Protein 7CDH (pdb70)

Solvent-accessible surface area: 15529 Å² total; per-residue (Å²): 109,34,24,9,1,40,61,0,57,0,22,12,12,132,121,63,11,143,52,13,0,32,0,112,105,114,3,74,90,36,6,132,32,81,137,113,33,136,71,120,95,157,60,38,85,18,100,0,110,23,17,11,0,0,1,2,0,0,0,0,0,0,10,0,7,3,8,8,27,73,50,33,160,147,54,95,16,96,89,1,113,8,12,44,0,0,138,7,0,0,1,0,0,0,0,1,4,10,47,28,18,160,60,24,48,7,100,73,0,78,54,24,0,93,55,4,63,98,28,2,0,14,2,44,0,0,0,0,0,13,137,7,85,21,51,38,42,54,70,39,11,52,127,0,0,56,111,26,133,22,0,7,0,0,0,2,0,0,4,11,13,159,73,18,43,108,10,72,37,144,74,0,42,160,12,0,36,38,0,63,62,0,1,125,112,33,71,39,5,0,1,0,1,0,5,0,1,92,33,202,118,7,0,85,40,0,23,31,0,36,108,145,34,169,24,43,16,114,16,3,2,0,0,17,0,13,100,45,112,149,14,0,94,62,0,10,67,0,3,133,107,36,0,12,0,0,0,37,4,53,50,50,175,143,131,30,31,4,14,48,0,0,18,55,0,80,143,84,66,18,6,72,26,0,0,0,0,0,26,0,15,5,85,171,50,12,20,0,34,0,0,16,64,0,0,70,73,0,34,126,126,68,20,64,15,23,52,0,0,44,0,0,0,56,1,0,8,106,13,5,147,26,100,24,7,106,5,26,167,44,27,36,0,9,0,0,0,0,42,54,151,52,43,99,24,32,0,0,0,0,57,2,70,25,0,7,76,89,50,106,44,52,143,19,108,201,116

Secondary structure (DSSP, 8-state):
-EEEEEEEEEESSSEEEEEEEEESSBEEEEES--S----SS-EEEEE-TTEEEEEPEEEEEE-TT--B-BTBGGGBPPPPPHHHHHTTTEEEEEE---S-SSSS-HHHHHHHHHHHHHTT-EEEEEE--SSSSPP-SSSSHHHHHHH-TTEEEEEEEEESSTTS----HHHHHHHHHHHHHHHHHHTS--EEEEEE-S-TTTTHHHHHHHHHSS--GGGEEEE-TTS-HHHHHHHHHHHHTT--EEEE-------S-HHHHHHHHHHTT-GGGEEEE--BT------TTHHHHHHHHHHTTT--HHHHGGGTTHHHHHHHT-S-S--STTSB--EEEEETTT--EEEEEETTEEEEETTEEPP-TT-

Structure (mmCIF, N/CA/C/O backbone):
data_7CDH
#
_entry.id   7CDH
#
_cell.length_a   143.940
_cell.length_b   143.940
_cell.length_c   119.570
_cell.angle_alpha   90.000
_cell.angle_beta   90.000
_cell.angle_gamma   90.000
#
_symmetry.space_group_name_H-M   'I 4 2 2'
#
loop_
_entity.id
_entity.type
_entity.pdbx_description
1 polymer 'Isoaspartyl dipeptidase'
2 non-polymer GLYCEROL
3 non-polymer DI(HYDROXYETHYL)ETHER
4 non-polymer 'ZINC ION'
5 water water
#
loop_
_atom_site.group_PDB
_atom_site.id
_atom_site.type_symbol
_atom_site.label_atom_id
_atom_site.label_alt_id
_atom_site.label_comp_id
_atom_site.label_asym_id
_atom_site.label_entity_id
_atom_site.label_seq_id
_atom_site.pdbx_PDB_ins_code
_atom_site.Cartn_x
_atom_site.Cartn_y
_atom_site.Cartn_z
_atom_site.occupancy
_atom_site.B_iso_or_equiv
_atom_site.auth_seq_id
_atom_site.auth_comp_id
_atom_site.auth_asym_id
_atom_site.auth_atom_id
_atom_site.pdbx_PDB_model_num
ATOM 1 N N . MET A 1 1 ? 31.532 40.056 -4.695 1.00 73.58 1 MET X N 1
ATOM 2 C CA . MET A 1 1 ? 32.264 41.295 -4.298 1.00 72.37 1 MET X CA 1
ATOM 3 C C . MET A 1 1 ? 32.613 41.293 -2.798 1.00 69.35 1 MET X C 1
ATOM 4 O O . MET A 1 1 ? 31.726 41.117 -1.941 1.00 65.48 1 MET X O 1
ATOM 9 N N . ILE A 1 2 ? 33.880 41.554 -2.496 1.00 66.19 2 ILE X N 1
ATOM 10 C CA . ILE A 1 2 ? 34.388 41.799 -1.121 1.00 58.47 2 ILE X CA 1
ATOM 11 C C . ILE A 1 2 ? 33.897 43.164 -0.654 1.00 52.86 2 ILE X C 1
ATOM 12 O O . ILE A 1 2 ? 33.912 44.082 -1.473 1.00 47.70 2 ILE X O 1
ATOM 17 N N . LYS A 1 3 ? 33.429 43.265 0.595 1.00 47.60 3 LYS X N 1
ATOM 18 C CA . LYS A 1 3 ? 32.905 44.527 1.166 1.00 44.97 3 LYS X CA 1
ATOM 19 C C . LYS A 1 3 ? 33.543 44.731 2.525 1.00 47.66 3 LYS X C 1
ATOM 20 O O . LYS A 1 3 ? 34.027 43.726 3.114 1.00 51.31 3 LYS X O 1
ATOM 26 N N . ILE A 1 4 ? 33.529 45.983 2.987 1.00 50.25 4 ILE X N 1
ATOM 27 C CA . ILE A 1 4 ? 34.086 46.413 4.300 1.00 53.02 4 ILE X CA 1
ATOM 28 C C . ILE A 1 4 ? 33.085 47.359 4.926 1.00 47.43 4 ILE X C 1
ATOM 29 O O . ILE A 1 4 ? 32.789 48.378 4.267 1.00 48.48 4 ILE X O 1
ATOM 34 N N . ILE A 1 5 ? 32.696 47.091 6.172 1.00 43.84 5 ILE X N 1
ATOM 35 C CA . ILE A 1 5 ? 31.909 48.059 6.998 1.00 50.31 5 ILE X CA 1
ATOM 36 C C . ILE A 1 5 ? 32.880 48.760 7.963 1.00 53.29 5 ILE X C 1
ATOM 37 O O . ILE A 1 5 ? 33.641 48.066 8.706 1.00 43.83 5 ILE X O 1
ATOM 42 N N . LYS A 1 6 ? 32.901 50.093 7.886 1.00 57.02 6 LYS X N 1
ATOM 43 C CA . LYS A 1 6 ? 33.833 50.959 8.649 1.00 57.32 6 LYS X CA 1
ATOM 44 C C . LYS A 1 6 ? 33.022 51.717 9.694 1.00 51.49 6 LYS X C 1
ATOM 45 O O . LYS A 1 6 ? 31.874 52.076 9.386 1.00 55.40 6 LYS X O 1
ATOM 51 N N . ASN A 1 7 ? 33.608 51.932 10.877 1.00 50.26 7 ASN X N 1
ATOM 52 C CA . ASN A 1 7 ? 33.210 53.002 11.837 1.00 49.69 7 ASN X CA 1
ATOM 53 C C . ASN A 1 7 ? 31.994 52.603 12.663 1.00 47.77 7 ASN X C 1
ATOM 54 O O . ASN A 1 7 ? 31.386 53.518 13.237 1.00 52.54 7 ASN X O 1
ATOM 59 N N . ALA A 1 8 ? 31.625 51.324 12.711 1.00 48.80 8 ALA X N 1
ATOM 60 C CA . ALA A 1 8 ? 30.511 50.871 13.569 1.00 50.17 8 ALA X CA 1
ATOM 61 C C . ALA A 1 8 ? 31.061 50.385 14.910 1.00 48.15 8 ALA X C 1
ATOM 62 O O . ALA A 1 8 ? 32.230 49.916 14.989 1.00 48.94 8 ALA X O 1
ATOM 64 N N . LYS A 1 9 ? 30.236 50.465 15.939 1.00 41.64 9 LYS X N 1
ATOM 65 C CA . LYS A 1 9 ? 30.521 49.748 17.198 1.00 47.77 9 LYS X CA 1
ATOM 66 C C . LYS A 1 9 ? 29.993 48.335 16.996 1.00 46.54 9 LYS X C 1
ATOM 67 O O . LYS A 1 9 ? 28.831 48.184 16.690 1.00 47.53 9 LYS X O 1
ATOM 73 N N . VAL A 1 10 ? 30.824 47.326 17.141 1.00 46.93 10 VAL X N 1
ATOM 74 C CA . VAL A 1 10 ? 30.422 45.944 16.789 1.00 40.99 10 VAL X CA 1
ATOM 75 C C . VAL A 1 10 ? 30.024 45.180 18.053 1.00 46.53 10 VAL X C 1
ATOM 76 O O . VAL A 1 10 ? 30.825 45.160 19.022 1.00 46.09 10 VAL X O 1
ATOM 80 N N . PHE A 1 11 ? 28.833 44.569 18.045 1.00 44.55 11 PHE X N 1
ATOM 81 C CA . PHE A 1 11 ? 28.432 43.546 19.041 1.00 42.21 11 PHE X CA 1
ATOM 82 C C . PHE A 1 11 ? 28.423 42.194 18.342 1.00 42.68 11 PHE X C 1
ATOM 83 O O . PHE A 1 11 ? 27.693 42.010 17.382 1.00 50.64 11 PHE X O 1
ATOM 91 N N . SER A 1 12 ? 29.238 41.275 18.826 1.00 41.78 12 SER X N 1
ATOM 92 C CA . SER A 1 12 ? 29.700 40.099 18.071 1.00 43.61 12 SER X CA 1
ATOM 93 C C . SER A 1 12 ? 28.929 38.814 18.417 1.00 43.02 12 SER X C 1
ATOM 94 O O . SER A 1 12 ? 29.130 37.807 17.731 1.00 38.69 12 SER X O 1
ATOM 97 N N . PRO A 1 13 ? 28.036 38.696 19.436 1.00 36.52 13 PRO X N 1
ATOM 98 C CA . PRO A 1 13 ? 27.424 39.781 20.207 1.00 38.72 13 PRO X CA 1
ATOM 99 C C . PRO A 1 13 ? 28.146 40.411 21.427 1.00 43.80 13 PRO X C 1
ATOM 100 O O . PRO A 1 13 ? 27.688 41.473 21.875 1.00 45.17 13 PRO X O 1
ATOM 104 N N . GLU A 1 14 ? 29.227 39.820 21.941 1.00 45.16 14 GLU X N 1
ATOM 105 C CA . GLU A 1 14 ? 30.117 40.494 22.938 1.00 49.83 14 GLU X CA 1
ATOM 106 C C . GLU A 1 14 ? 30.576 41.840 22.365 1.00 44.24 14 GLU X C 1
ATOM 107 O O . GLU A 1 14 ? 31.002 41.882 21.193 1.00 39.96 14 GLU X O 1
ATOM 113 N N . TYR A 1 15 ? 30.489 42.907 23.159 1.00 43.48 15 TYR X N 1
ATOM 114 C CA . TYR A 1 15 ? 30.849 44.277 22.718 1.00 47.74 15 TYR X CA 1
ATOM 115 C C . TYR A 1 15 ? 32.370 44.345 22.530 1.00 44.12 15 TYR X C 1
ATOM 116 O O . TYR A 1 15 ? 33.108 44.069 23.481 1.00 41.19 15 TYR X O 1
ATOM 125 N N . ILE A 1 16 ? 32.825 44.641 21.318 1.00 42.14 16 ILE X N 1
ATOM 126 C CA . ILE A 1 16 ? 34.280 44.758 21.000 1.00 40.62 16 ILE X CA 1
ATOM 127 C C . ILE A 1 16 ? 34.568 46.173 20.473 1.00 40.15 16 ILE X C 1
ATOM 128 O O . ILE A 1 16 ? 35.658 46.372 19.913 1.00 40.44 16 ILE X O 1
ATOM 133 N N . GLY A 1 17 ? 33.610 47.096 20.639 1.00 40.01 17 GLY X N 1
ATOM 134 C CA . GLY A 1 17 ? 33.737 48.524 20.294 1.00 45.02 17 GLY X CA 1
ATOM 135 C C . GLY A 1 17 ? 34.023 48.769 18.832 1.00 46.30 17 GLY X C 1
ATOM 136 O O . GLY A 1 17 ? 33.591 47.958 18.018 1.00 53.67 17 GLY X O 1
ATOM 137 N N . LYS A 1 18 ? 34.659 49.901 18.509 1.00 50.38 18 LYS X N 1
ATOM 138 C CA . LYS A 1 18 ? 34.827 50.387 17.113 1.00 54.60 18 LYS X CA 1
ATOM 139 C C . LYS A 1 18 ? 35.795 49.454 16.375 1.00 56.09 18 LYS X C 1
ATOM 140 O O . LYS A 1 18 ? 36.986 49.394 16.750 1.00 54.09 18 LYS X O 1
ATOM 146 N N . LYS A 1 19 ? 35.261 48.680 15.423 1.00 52.31 19 LYS X N 1
ATOM 147 C CA . LYS A 1 19 ? 36.033 47.692 14.632 1.00 48.16 19 LYS X CA 1
ATOM 148 C C . LYS A 1 19 ? 35.521 47.703 13.200 1.00 42.78 19 LYS X C 1
ATOM 149 O O . LYS A 1 19 ? 34.412 48.133 12.973 1.00 48.39 19 LYS X O 1
ATOM 155 N N . ASP A 1 20 ? 36.355 47.262 12.278 1.00 48.89 20 ASP X N 1
ATOM 156 C CA . ASP A 1 20 ? 36.073 47.221 10.826 1.00 55.60 20 ASP X CA 1
ATOM 157 C C . ASP A 1 20 ? 35.898 45.746 10.438 1.00 50.88 20 ASP X C 1
ATOM 158 O O . ASP A 1 20 ? 36.654 44.904 10.982 1.00 48.99 20 ASP X O 1
ATOM 163 N N . VAL A 1 21 ? 34.907 45.464 9.585 1.00 48.04 21 VAL X N 1
ATOM 164 C CA . VAL A 1 21 ? 34.518 44.082 9.171 1.00 51.61 21 VAL X CA 1
ATOM 165 C C . VAL A 1 21 ? 34.634 43.952 7.655 1.00 46.53 21 VAL X C 1
ATOM 166 O O . VAL A 1 21 ? 33.973 44.741 6.941 1.00 40.49 21 VAL X O 1
ATOM 170 N N . ILE A 1 22 ? 35.483 43.017 7.216 1.00 48.59 22 ILE X N 1
ATOM 171 C CA . ILE A 1 22 ? 35.715 42.650 5.788 1.00 54.98 22 ILE X CA 1
ATOM 172 C C . ILE A 1 22 ? 35.058 41.288 5.543 1.00 51.56 22 ILE X C 1
ATOM 173 O O . ILE A 1 22 ? 35.380 40.341 6.292 1.00 46.41 22 ILE X O 1
ATOM 178 N N . PHE A 1 23 ? 34.199 41.179 4.529 1.00 47.60 23 PHE X N 1
ATOM 179 C CA . PHE A 1 23 ? 33.413 39.942 4.260 1.00 50.76 23 PHE X CA 1
ATOM 180 C C . PHE A 1 23 ? 33.150 39.772 2.751 1.00 46.19 23 PHE X C 1
ATOM 181 O O . PHE A 1 23 ? 33.116 40.768 2.009 1.00 39.44 23 PHE X O 1
ATOM 189 N N . TYR A 1 24 ? 33.045 38.516 2.313 1.00 49.78 24 TYR X N 1
ATOM 190 C CA . TYR A 1 24 ? 32.446 38.088 1.020 1.00 58.59 24 TYR X CA 1
ATOM 191 C C . TYR A 1 24 ? 31.039 37.551 1.334 1.00 60.50 24 TYR X C 1
ATOM 192 O O . TYR A 1 24 ? 30.106 38.358 1.496 1.00 61.23 24 TYR X O 1
ATOM 201 N N . HIS A 1 25 ? 30.911 36.224 1.415 1.00 57.01 25 HIS X N 1
ATOM 202 C CA . HIS A 1 25 ? 29.744 35.466 1.923 1.00 57.42 25 HIS X CA 1
ATOM 203 C C . HIS A 1 25 ? 30.033 35.110 3.374 1.00 52.95 25 HIS X C 1
ATOM 204 O O . HIS A 1 25 ? 29.087 35.031 4.168 1.00 46.75 25 HIS X O 1
ATOM 211 N N . LYS A 1 26 ? 31.314 34.904 3.689 1.00 51.13 26 LYS X N 1
ATOM 212 C CA . LYS A 1 26 ? 31.800 34.707 5.072 1.00 51.28 26 LYS X CA 1
ATOM 213 C C . LYS A 1 26 ? 32.645 35.909 5.531 1.00 53.28 26 LYS X C 1
ATOM 214 O O . LYS A 1 26 ? 33.175 36.677 4.689 1.00 50.54 26 LYS X O 1
ATOM 220 N N . VAL A 1 27 ? 32.703 36.120 6.845 1.00 53.76 27 VAL X N 1
ATOM 221 C CA . VAL A 1 27 ? 33.548 37.187 7.457 1.00 47.62 27 VAL X CA 1
ATOM 222 C C . VAL A 1 27 ? 35.014 36.823 7.239 1.00 42.53 27 VAL X C 1
ATOM 223 O O . VAL A 1 27 ? 35.438 35.715 7.683 1.00 38.12 27 VAL X O 1
ATOM 227 N N . ILE A 1 28 ? 35.749 37.728 6.596 1.00 46.51 28 ILE X N 1
ATOM 228 C CA . ILE A 1 28 ? 37.190 37.558 6.262 1.00 50.92 28 ILE X CA 1
ATOM 229 C C . ILE A 1 28 ? 38.066 38.042 7.429 1.00 52.97 28 ILE X C 1
ATOM 230 O O . ILE A 1 28 ? 39.067 37.364 7.693 1.00 56.72 28 ILE X O 1
ATOM 235 N N . HIS A 1 29 ? 37.719 39.163 8.077 1.00 56.81 29 HIS X N 1
ATOM 236 C CA . HIS A 1 29 ? 38.573 39.855 9.084 1.00 57.59 29 HIS X CA 1
ATOM 237 C C . HIS A 1 29 ? 37.770 40.863 9.916 1.00 49.23 29 HIS X C 1
ATOM 238 O O . HIS A 1 29 ? 37.063 41.721 9.348 1.00 46.94 29 HIS X O 1
ATOM 245 N N . VAL A 1 30 ? 37.875 40.755 11.231 1.00 48.55 30 VAL X N 1
ATOM 246 C CA . VAL A 1 30 ? 37.431 41.825 12.172 1.00 61.15 30 VAL X CA 1
ATOM 247 C C . VAL A 1 30 ? 38.695 42.500 12.730 1.00 60.35 30 VAL X C 1
ATOM 248 O O . VAL A 1 30 ? 39.628 41.778 13.146 1.00 58.07 30 VAL X O 1
ATOM 252 N N . GLY A 1 31 ? 38.753 43.829 12.723 1.00 59.33 31 GLY X N 1
ATOM 253 C CA . GLY A 1 31 ? 39.877 44.528 13.375 1.00 66.20 31 GLY X CA 1
ATOM 254 C C . GLY A 1 31 ? 39.821 46.029 13.215 1.00 68.35 31 GLY X C 1
ATOM 255 O O . GLY A 1 31 ? 38.865 46.527 12.603 1.00 61.35 31 GLY X O 1
ATOM 256 N N . GLU A 1 32 ? 40.861 46.707 13.704 1.00 85.94 32 GLU X N 1
ATOM 257 C CA . GLU A 1 32 ? 41.000 48.191 13.722 1.00 89.09 32 GLU X CA 1
ATOM 258 C C . GLU A 1 32 ? 41.051 48.691 12.272 1.00 78.77 32 GLU X C 1
ATOM 259 O O . GLU A 1 32 ? 41.555 47.942 11.405 1.00 64.07 32 GLU X O 1
ATOM 265 N N . GLY A 1 33 ? 40.507 49.885 12.018 1.00 81.22 33 GLY X N 1
ATOM 266 C CA . GLY A 1 33 ? 40.454 50.496 10.676 1.00 92.09 33 GLY X CA 1
ATOM 267 C C . GLY A 1 33 ? 41.830 50.537 10.034 1.00 105.11 33 GLY X C 1
ATOM 268 O O . GLY A 1 33 ? 42.769 51.012 10.697 1.00 118.64 33 GLY X O 1
ATOM 269 N N . VAL A 1 34 ? 41.943 50.065 8.789 1.00 116.26 34 VAL X N 1
ATOM 270 C CA . VAL A 1 34 ? 43.229 49.923 8.034 1.00 133.02 34 VAL X CA 1
ATOM 271 C C . VAL A 1 34 ? 43.968 51.273 7.933 1.00 152.57 34 VAL X C 1
ATOM 272 O O . VAL A 1 34 ? 45.093 51.355 8.475 1.00 152.76 34 VAL X O 1
ATOM 276 N N . ASN A 1 35 ? 43.382 52.280 7.266 1.00 162.13 35 ASN X N 1
ATOM 277 C CA . ASN A 1 35 ? 43.960 53.640 7.045 1.00 156.34 35 ASN X CA 1
ATOM 278 C C . ASN A 1 35 ? 45.076 53.611 5.979 1.00 153.67 35 ASN X C 1
ATOM 279 O O . ASN A 1 35 ? 45.799 54.622 5.880 1.00 151.92 35 ASN X O 1
ATOM 284 N N . THR A 1 36 ? 45.229 52.516 5.218 1.00 147.42 36 THR X N 1
ATOM 285 C CA . THR A 1 36 ? 45.955 52.479 3.913 1.00 137.11 36 THR X CA 1
ATOM 286 C C . THR A 1 36 ? 45.009 51.891 2.856 1.00 134.91 36 THR X C 1
ATOM 287 O O . THR A 1 36 ? 44.767 52.584 1.846 1.00 131.77 36 THR X O 1
ATOM 291 N N . SER A 1 37 ? 44.519 50.661 3.076 1.00 130.30 37 SER X N 1
ATOM 292 C CA . SER A 1 37 ? 43.341 50.053 2.394 1.00 120.47 37 SER X CA 1
ATOM 293 C C . SER A 1 37 ? 43.517 49.999 0.870 1.00 127.18 37 SER X C 1
ATOM 294 O O . SER A 1 37 ? 42.492 49.774 0.199 1.00 126.38 37 SER X O 1
ATOM 297 N N . VAL A 1 38 ? 44.736 50.213 0.341 1.00 143.06 38 VAL X N 1
ATOM 298 C CA . VAL A 1 38 ? 45.055 50.132 -1.123 1.00 144.73 38 VAL X CA 1
ATOM 299 C C . VAL A 1 38 ? 44.905 48.664 -1.547 1.00 141.77 38 VAL X C 1
ATOM 300 O O . VAL A 1 38 ? 45.848 47.874 -1.312 1.00 142.96 38 VAL X O 1
ATOM 304 N N . LEU A 1 39 ? 43.752 48.307 -2.123 1.00 136.05 39 LEU X N 1
ATOM 305 C CA . LEU A 1 39 ? 43.330 46.890 -2.292 1.00 129.49 39 LEU X CA 1
ATOM 306 C C . LEU A 1 39 ? 43.303 46.516 -3.769 1.00 119.35 39 LEU X C 1
ATOM 307 O O . LEU A 1 39 ? 42.631 47.156 -4.575 1.00 113.80 39 LEU X O 1
ATOM 312 N N . PRO A 1 40 ? 44.042 45.455 -4.158 1.00 128.13 40 PRO X N 1
ATOM 313 C CA . PRO A 1 40 ? 44.170 45.082 -5.569 1.00 140.49 40 PRO X CA 1
ATOM 314 C C . PRO A 1 40 ? 42.997 44.298 -6.186 1.00 139.99 40 PRO X C 1
ATOM 315 O O . PRO A 1 40 ? 43.241 43.316 -6.870 1.00 161.91 40 PRO X O 1
ATOM 319 N N . PHE A 1 41 ? 41.763 44.767 -5.976 1.00 121.26 41 PHE X N 1
ATOM 320 C CA . PHE A 1 41 ? 40.526 44.223 -6.594 1.00 99.34 41 PHE X CA 1
ATOM 321 C C . PHE A 1 41 ? 39.364 45.151 -6.252 1.00 95.24 41 PHE X C 1
ATOM 322 O O . PHE A 1 41 ? 39.438 45.791 -5.182 1.00 82.69 41 PHE X O 1
ATOM 330 N N . GLU A 1 42 ? 38.348 45.195 -7.122 1.00 94.70 42 GLU X N 1
ATOM 331 C CA . GLU A 1 42 ? 37.009 45.791 -6.849 1.00 101.90 42 GLU X CA 1
ATOM 332 C C . GLU A 1 42 ? 36.512 45.341 -5.464 1.00 106.83 42 GLU X C 1
ATOM 333 O O . GLU A 1 42 ? 36.782 44.190 -5.041 1.00 99.57 42 GLU X O 1
ATOM 339 N N . HIS A 1 43 ? 35.809 46.239 -4.778 1.00 97.64 43 HIS X N 1
ATOM 340 C CA . HIS A 1 43 ? 35.488 46.141 -3.334 1.00 91.79 43 HIS X CA 1
ATOM 341 C C . HIS A 1 43 ? 34.549 47.295 -2.977 1.00 86.59 43 HIS X C 1
ATOM 342 O O . HIS A 1 43 ? 34.691 48.374 -3.566 1.00 89.76 43 HIS X O 1
ATOM 349 N N . GLU A 1 44 ? 33.595 47.048 -2.084 1.00 79.45 44 GLU X N 1
ATOM 350 C CA . GLU A 1 44 ? 32.593 48.046 -1.653 1.00 71.68 44 GLU X CA 1
ATOM 351 C C . GLU A 1 44 ? 32.943 48.445 -0.215 1.00 65.97 44 GLU X C 1
ATOM 352 O O . GLU A 1 44 ? 33.415 47.582 0.541 1.00 67.85 44 GLU X O 1
ATOM 358 N N . ILE A 1 45 ? 32.735 49.713 0.134 1.00 56.90 45 ILE X N 1
ATOM 359 C CA . ILE A 1 45 ? 32.943 50.249 1.507 1.00 55.21 45 ILE X CA 1
ATOM 360 C C . ILE A 1 45 ? 31.626 50.852 1.991 1.00 49.84 45 ILE X C 1
ATOM 361 O O . ILE A 1 45 ? 30.974 51.542 1.201 1.00 55.65 45 ILE X O 1
ATOM 366 N N . TYR A 1 46 ? 31.240 50.598 3.236 1.00 46.11 46 TYR X N 1
ATOM 367 C CA . TYR A 1 46 ? 30.018 51.189 3.841 1.00 49.04 46 TYR X CA 1
ATOM 368 C C . TYR A 1 46 ? 30.411 51.902 5.142 1.00 57.26 46 TYR X C 1
ATOM 369 O O . TYR A 1 46 ? 31.066 51.300 6.041 1.00 54.64 46 TYR X O 1
ATOM 378 N N . ASP A 1 47 ? 30.075 53.192 5.190 1.00 64.23 47 ASP X N 1
ATOM 379 C CA . ASP A 1 47 ? 30.330 54.102 6.330 1.00 61.44 47 ASP X CA 1
ATOM 380 C C . ASP A 1 47 ? 29.198 53.907 7.322 1.00 53.94 47 ASP X C 1
ATOM 381 O O . ASP A 1 47 ? 28.110 54.511 7.144 1.00 49.44 47 ASP X O 1
ATOM 386 N N . ALA A 1 48 ? 29.462 53.132 8.359 1.00 50.27 48 ALA X N 1
ATOM 387 C CA . ALA A 1 48 ? 28.442 52.809 9.373 1.00 51.31 48 ALA X CA 1
ATOM 388 C C . ALA A 1 48 ? 28.650 53.675 10.611 1.00 52.19 48 ALA X C 1
ATOM 389 O O . ALA A 1 48 ? 28.235 53.235 11.679 1.00 51.81 48 ALA X O 1
ATOM 391 N N . ASN A 1 49 ? 29.221 54.875 10.477 1.00 58.28 49 ASN X N 1
ATOM 392 C CA . ASN A 1 49 ? 29.405 55.794 11.632 1.00 56.71 49 ASN X CA 1
ATOM 393 C C . ASN A 1 49 ? 28.013 56.200 12.127 1.00 52.05 49 ASN X C 1
ATOM 394 O O . ASN A 1 49 ? 27.134 56.486 11.282 1.00 57.27 49 ASN X O 1
ATOM 399 N N . GLY A 1 50 ? 27.804 56.169 13.445 1.00 48.33 50 GLY X N 1
ATOM 400 C CA . GLY A 1 50 ? 26.476 56.354 14.068 1.00 46.70 50 GLY X CA 1
ATOM 401 C C . GLY A 1 50 ? 25.708 55.049 14.259 1.00 50.66 50 GLY X C 1
ATOM 402 O O . GLY A 1 50 ? 24.677 55.094 14.955 1.00 50.29 50 GLY X O 1
ATOM 403 N N . LEU A 1 51 ? 26.177 53.921 13.695 1.00 49.29 51 LEU X N 1
ATOM 404 C CA . LEU A 1 51 ? 25.462 52.618 13.721 1.00 47.66 51 LEU X CA 1
ATOM 405 C C . LEU A 1 51 ? 26.206 51.596 14.596 1.00 46.28 51 LEU X C 1
ATOM 406 O O . LEU A 1 51 ? 27.447 51.618 14.652 1.00 46.34 51 LEU X O 1
ATOM 411 N N . LEU A 1 52 ? 25.425 50.734 15.248 1.00 41.09 52 LEU X N 1
ATOM 412 C CA . LEU A 1 52 ? 25.858 49.464 15.863 1.00 41.84 52 LEU X CA 1
ATOM 413 C C . LEU A 1 52 ? 25.722 48.374 14.782 1.00 44.78 52 LEU X C 1
ATOM 414 O O . LEU A 1 52 ? 24.678 48.368 14.089 1.00 42.10 52 LEU X O 1
ATOM 419 N N . LEU A 1 53 ? 26.759 47.547 14.607 1.00 41.65 53 LEU X N 1
ATOM 420 C CA . LEU A 1 53 ? 26.772 46.306 13.803 1.00 43.10 53 LEU X CA 1
ATOM 421 C C . LEU A 1 53 ? 26.508 45.108 14.731 1.00 41.90 53 LEU X C 1
ATOM 422 O O . LEU A 1 53 ? 27.332 44.862 15.633 1.00 38.77 53 LEU X O 1
ATOM 427 N N . LEU A 1 54 ? 25.408 44.389 14.473 1.00 38.32 54 LEU X N 1
ATOM 428 C CA . LEU A 1 54 ? 24.919 43.221 15.249 1.00 39.40 54 LEU X CA 1
ATOM 429 C C . LEU A 1 54 ? 24.964 41.977 14.350 1.00 39.48 54 LEU X C 1
ATOM 430 O O . LEU A 1 54 ? 25.009 42.054 13.122 1.00 38.03 54 LEU X O 1
ATOM 435 N N . PRO A 1 55 ? 24.929 40.754 14.918 1.00 37.98 55 PRO X N 1
ATOM 436 C CA . PRO A 1 55 ? 24.737 39.564 14.105 1.00 37.05 55 PRO X CA 1
ATOM 437 C C . PRO A 1 55 ? 23.272 39.570 13.641 1.00 37.00 55 PRO X C 1
ATOM 438 O O . PRO A 1 55 ? 22.440 40.036 14.387 1.00 30.38 55 PRO X O 1
ATOM 442 N N . GLY A 1 56 ? 22.987 39.076 12.428 1.00 36.37 56 GLY X N 1
ATOM 443 C CA . GLY A 1 56 ? 21.600 38.950 11.954 1.00 31.41 56 GLY X CA 1
ATOM 444 C C . GLY A 1 56 ? 20.798 38.108 12.933 1.00 27.81 56 GLY X C 1
ATOM 445 O O . GLY A 1 56 ? 21.347 37.127 13.461 1.00 23.12 56 GLY X O 1
ATOM 446 N N . LEU A 1 57 ? 19.569 38.511 13.212 1.00 26.49 57 LEU X N 1
ATOM 447 C CA . LEU A 1 57 ? 18.670 37.807 14.139 1.00 29.13 57 LEU X CA 1
ATOM 448 C C . LEU A 1 57 ? 18.170 36.504 13.490 1.00 33.59 57 LEU X C 1
ATOM 449 O O . LEU A 1 57 ? 17.936 36.450 12.248 1.00 30.87 57 LEU X O 1
ATOM 454 N N . ILE A 1 58 ? 18.048 35.479 14.319 1.00 34.19 58 ILE X N 1
ATOM 455 C CA . ILE A 1 58 ? 17.591 34.108 13.967 1.00 34.89 58 ILE X CA 1
ATOM 456 C C . ILE A 1 58 ? 16.259 33.900 14.689 1.00 36.45 58 ILE X C 1
ATOM 457 O O . ILE A 1 58 ? 16.257 34.007 15.921 1.00 38.55 58 ILE X O 1
ATOM 462 N N . ASP A 1 59 ? 15.162 33.765 13.935 1.00 39.01 59 ASP X N 1
ATOM 463 C CA . ASP A 1 59 ? 13.799 33.471 14.450 1.00 36.36 59 ASP X CA 1
ATOM 464 C C . ASP A 1 59 ? 13.577 31.969 14.277 1.00 37.05 59 ASP X C 1
ATOM 465 O O . ASP A 1 59 ? 13.350 31.497 13.176 1.00 37.74 59 ASP X O 1
ATOM 470 N N . PRO A 1 60 ? 13.698 31.142 15.333 1.00 38.79 60 PRO X N 1
ATOM 471 C CA . PRO A 1 60 ? 13.621 29.684 15.159 1.00 38.21 60 PRO X CA 1
ATOM 472 C C . PRO A 1 60 ? 12.211 29.069 15.093 1.00 34.35 60 PRO X C 1
ATOM 473 O O . PRO A 1 60 ? 12.068 27.862 15.194 1.00 38.27 60 PRO X O 1
ATOM 477 N N . HIS A 1 61 ? 1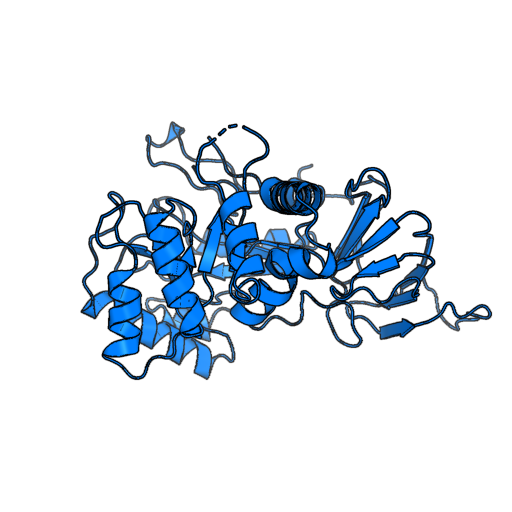1.182 29.884 14.958 1.00 31.86 61 HIS X N 1
ATOM 478 C CA . HIS A 1 61 ? 9.786 29.388 14.900 1.00 36.14 61 HIS X CA 1
ATOM 479 C C . HIS A 1 61 ? 8.876 30.355 14.116 1.00 36.77 61 HIS X C 1
ATOM 480 O O . HIS A 1 61 ? 8.310 31.271 14.736 1.00 30.33 61 HIS X O 1
ATOM 487 N N . VAL A 1 62 ? 8.768 30.150 12.792 1.00 36.38 62 VAL X N 1
ATOM 488 C CA . VAL A 1 62 ? 7.922 30.963 11.862 1.00 34.21 62 VAL X CA 1
ATOM 489 C C . VAL A 1 62 ? 7.059 30.061 10.972 1.00 30.50 62 VAL X C 1
ATOM 490 O O . VAL A 1 62 ? 7.561 29.116 10.379 1.00 28.16 62 VAL X O 1
ATOM 494 N N . HIS A 1 63 ? 5.769 30.348 10.894 1.00 31.39 63 HIS X N 1
ATOM 495 C CA . HIS A 1 63 ? 4.852 29.660 9.962 1.00 28.69 63 HIS X CA 1
ATOM 496 C C . HIS A 1 63 ? 5.014 30.317 8.612 1.00 26.67 63 HIS X C 1
ATOM 497 O O . HIS A 1 63 ? 4.133 31.035 8.267 1.00 25.03 63 HIS X O 1
ATOM 504 N N . ILE A 1 64 ? 6.128 30.071 7.921 1.00 27.01 64 ILE X N 1
ATOM 505 C CA . ILE A 1 64 ? 6.474 30.766 6.659 1.00 28.80 64 ILE X CA 1
ATOM 506 C C . ILE A 1 64 ? 5.392 30.571 5.573 1.00 32.75 64 ILE X C 1
ATOM 507 O O . ILE A 1 64 ? 5.268 31.488 4.695 1.00 35.26 64 ILE X O 1
ATOM 512 N N . THR A 1 65 ? 4.622 29.476 5.581 1.00 29.88 65 THR X N 1
ATOM 513 C CA . THR A 1 65 ? 3.604 29.234 4.521 1.00 30.71 65 THR X CA 1
ATOM 514 C C . THR A 1 65 ? 2.235 29.789 4.923 1.00 29.38 65 THR X C 1
ATOM 515 O O . THR A 1 65 ? 1.326 29.766 4.096 1.00 34.51 65 THR X O 1
ATOM 519 N N . GLY A 1 66 ? 2.106 30.328 6.119 1.00 27.14 66 GLY X N 1
ATOM 520 C CA . GLY A 1 66 ? 0.811 30.690 6.703 1.00 25.47 66 GLY X CA 1
ATOM 521 C C . GLY A 1 66 ? 0.390 29.646 7.701 1.00 27.57 66 GLY X C 1
ATOM 522 O O . GLY A 1 66 ? 0.887 28.524 7.632 1.00 32.63 66 GLY X O 1
ATOM 523 N N . GLY A 1 67 ? -0.438 30.035 8.654 1.00 28.29 67 GLY X N 1
ATOM 524 C CA . GLY A 1 67 ? -1.028 29.111 9.631 1.00 31.64 67 GLY X CA 1
ATOM 525 C C . GLY A 1 67 ? -2.469 29.456 9.917 1.00 31.06 67 GLY X C 1
ATOM 526 O O . GLY A 1 67 ? -3.247 29.714 8.967 1.00 34.53 67 GLY X O 1
ATOM 527 N N . GLY A 1 68 ? -2.843 29.469 11.171 1.00 30.13 68 GLY X N 1
ATOM 528 C CA . GLY A 1 68 ? -4.259 29.721 11.477 1.00 34.97 68 GLY X CA 1
ATOM 529 C C . GLY A 1 68 ? -5.110 28.547 11.026 1.00 37.42 68 GLY X C 1
ATOM 530 O O . GLY A 1 68 ? -4.531 27.445 10.801 1.00 35.89 68 GLY X O 1
ATOM 531 N N . GLY A 1 69 ? -6.421 28.778 10.887 1.00 34.36 69 GLY X N 1
ATOM 532 C CA . GLY A 1 69 ? -7.413 27.766 10.500 1.00 36.28 69 GLY X CA 1
ATOM 533 C C . GLY A 1 69 ? -8.109 27.139 11.691 1.00 37.96 69 GLY X C 1
ATOM 534 O O . GLY A 1 69 ? -9.018 26.309 11.466 1.00 40.29 69 GLY X O 1
ATOM 535 N N . GLU A 1 70 ? -7.720 27.498 12.909 1.00 43.26 70 GLU X N 1
ATOM 536 C CA . GLU A 1 70 ? -8.402 27.041 14.155 1.00 50.96 70 GLU X CA 1
ATOM 537 C C . GLU A 1 70 ? -9.851 27.554 14.203 1.00 43.57 70 GLU X C 1
ATOM 538 O O . GLU A 1 70 ? -10.638 26.957 14.942 1.00 42.41 70 GLU X O 1
ATOM 544 N N . GLY A 1 71 ? -10.186 28.641 13.497 1.00 37.81 71 GLY X N 1
ATOM 545 C CA . GLY A 1 71 ? -11.560 29.181 13.498 1.00 37.53 71 GLY X CA 1
ATOM 546 C C . GLY A 1 71 ? -12.300 28.960 12.186 1.00 39.87 71 GLY X C 1
ATOM 547 O O . GLY A 1 71 ? -13.247 29.741 11.923 1.00 38.67 71 GLY X O 1
ATOM 548 N N . GLY A 1 72 ? -11.891 27.959 11.383 1.00 36.24 72 GLY X N 1
ATOM 549 C CA . GLY A 1 72 ? -12.433 27.705 10.034 1.00 33.21 72 GLY X CA 1
ATOM 550 C C . GLY A 1 72 ? -11.518 28.222 8.942 1.00 34.95 72 GLY X C 1
ATOM 551 O O . GLY A 1 72 ? -10.551 28.930 9.248 1.00 36.18 72 GLY X O 1
ATOM 552 N N . PHE A 1 73 ? -11.840 27.905 7.690 1.00 36.29 73 PHE X N 1
ATOM 553 C CA . PHE A 1 73 ? -11.027 28.218 6.486 1.00 37.89 73 PHE X CA 1
ATOM 554 C C . PHE A 1 73 ? -10.755 29.727 6.348 1.00 37.15 73 PHE X C 1
ATOM 555 O O . PHE A 1 73 ? -9.700 30.090 5.766 1.00 33.46 73 PHE X O 1
ATOM 563 N N . GLU A 1 74 ? -11.652 30.578 6.860 1.00 40.65 74 GLU X N 1
ATOM 564 C CA . GLU A 1 74 ? -11.525 32.075 6.841 1.00 45.74 74 GLU X CA 1
ATOM 565 C C . GLU A 1 74 ? -10.427 32.550 7.807 1.00 41.50 74 GLU X C 1
ATOM 566 O O . GLU A 1 74 ? -10.061 33.708 7.737 1.00 43.32 74 GLU X O 1
ATOM 572 N N . THR A 1 75 ? -9.932 31.696 8.701 1.00 41.13 75 THR X N 1
ATOM 573 C CA . THR A 1 75 ? -8.879 32.063 9.672 1.00 34.28 75 THR X CA 1
ATOM 574 C C . THR A 1 75 ? -7.519 31.566 9.205 1.00 31.93 75 THR X C 1
ATOM 575 O O . THR A 1 75 ? -6.591 31.786 9.942 1.00 39.82 75 THR X O 1
ATOM 579 N N . ARG A 1 76 ? -7.374 30.994 8.010 1.00 33.11 76 ARG X N 1
ATOM 580 C CA . ARG A 1 76 ? -6.022 30.732 7.451 1.00 35.66 76 ARG X CA 1
ATOM 581 C C . ARG A 1 76 ? -5.263 32.051 7.230 1.00 34.25 76 ARG X C 1
ATOM 582 O O . ARG A 1 76 ? -5.770 32.945 6.523 1.00 40.08 76 ARG X O 1
ATOM 590 N N . THR A 1 77 ? -4.021 32.138 7.687 1.00 34.12 77 THR X N 1
ATOM 591 C CA . THR A 1 77 ? -3.256 33.397 7.572 1.00 36.44 77 THR X CA 1
ATOM 592 C C . THR A 1 77 ? -2.408 33.360 6.315 1.00 34.27 77 THR X C 1
ATOM 593 O O . THR A 1 77 ? -2.099 32.298 5.784 1.00 31.41 77 THR X O 1
ATOM 597 N N . PRO A 1 78 ? -1.995 34.538 5.815 1.00 34.73 78 PRO X N 1
ATOM 598 C CA . PRO A 1 78 ? -1.162 34.596 4.628 1.00 34.32 78 PRO X CA 1
ATOM 599 C C . PRO A 1 78 ? 0.258 34.078 4.902 1.00 35.04 78 PRO X C 1
ATOM 600 O O . PRO A 1 78 ? 0.643 33.954 6.036 1.00 37.85 78 PRO X O 1
ATOM 604 N N . GLU A 1 79 ? 0.995 33.798 3.830 1.00 36.29 79 GLU X N 1
ATOM 605 C CA . GLU A 1 79 ? 2.401 33.360 3.888 1.00 39.20 79 GLU X CA 1
ATOM 606 C C . GLU A 1 79 ? 3.272 34.560 4.305 1.00 39.09 79 GLU X C 1
ATOM 607 O O . GLU A 1 79 ? 2.795 35.677 4.297 1.00 40.51 79 GLU X O 1
ATOM 613 N N . LEU A 1 80 ? 4.484 34.298 4.774 1.00 37.42 80 LEU X N 1
ATOM 614 C CA . LEU A 1 80 ? 5.455 35.324 5.207 1.00 33.75 80 LEU X CA 1
ATOM 615 C C . LEU A 1 80 ? 5.902 36.109 3.991 1.00 33.32 80 LEU X C 1
ATOM 616 O O . LEU A 1 80 ? 6.158 35.465 2.966 1.00 33.86 80 LEU X O 1
ATOM 621 N N . LYS A 1 81 ? 6.067 37.425 4.099 1.00 38.48 81 LYS X N 1
ATOM 622 C CA . LYS A 1 81 ? 6.728 38.206 3.010 1.00 39.88 81 LYS X CA 1
ATOM 623 C C . LYS A 1 81 ? 8.204 38.377 3.395 1.00 37.24 81 LYS X C 1
ATOM 624 O O . LYS A 1 81 ? 8.460 38.677 4.566 1.00 37.40 81 LYS X O 1
ATOM 630 N N . ILE A 1 82 ? 9.144 38.177 2.472 1.00 34.25 82 ILE X N 1
ATOM 631 C CA . ILE A 1 82 ? 10.577 38.384 2.794 1.00 37.97 82 ILE X CA 1
ATOM 632 C C . ILE A 1 82 ? 10.804 39.831 3.247 1.00 40.30 82 ILE X C 1
ATOM 633 O O . ILE A 1 82 ? 11.621 40.043 4.164 1.00 38.99 82 ILE X O 1
ATOM 638 N N . SER A 1 83 ? 10.123 40.790 2.626 1.00 42.41 83 SER X N 1
ATOM 639 C CA . SER A 1 83 ? 10.199 42.224 3.005 1.00 43.68 83 SER X CA 1
ATOM 640 C C . SER A 1 83 ? 9.906 42.417 4.513 1.00 43.19 83 SER X C 1
ATOM 641 O O . SER A 1 83 ? 10.539 43.294 5.088 1.00 39.97 83 SER X O 1
ATOM 644 N N . ASP A 1 84 ? 8.983 41.655 5.129 1.00 42.65 84 ASP X N 1
ATOM 645 C CA . ASP A 1 84 ? 8.695 41.705 6.594 1.00 46.88 84 ASP X CA 1
ATOM 646 C C . ASP A 1 84 ? 9.969 41.363 7.378 1.00 48.96 84 ASP X C 1
ATOM 647 O O . ASP A 1 84 ? 10.249 42.003 8.421 1.00 39.19 84 ASP X O 1
ATOM 652 N N . CYS A 1 85 ? 10.651 40.305 6.931 1.00 45.91 85 CYS X N 1
ATOM 653 C CA . CYS A 1 85 ? 11.890 39.773 7.540 1.00 45.71 85 CYS X CA 1
ATOM 654 C C . CYS A 1 85 ? 12.967 40.858 7.529 1.00 43.24 85 CYS X C 1
ATOM 655 O O . CYS A 1 85 ? 13.505 41.169 8.597 1.00 41.88 85 CYS X O 1
ATOM 658 N N . ILE A 1 86 ? 13.246 41.386 6.345 1.00 39.56 86 ILE X N 1
ATOM 659 C CA . ILE A 1 86 ? 14.332 42.362 6.095 1.00 43.98 86 ILE X CA 1
ATOM 660 C C . ILE A 1 86 ? 14.146 43.559 7.039 1.00 43.54 86 ILE X C 1
ATOM 661 O O . ILE A 1 86 ? 15.093 43.912 7.766 1.00 48.06 86 ILE X O 1
ATOM 666 N N A ARG A 1 87 ? 12.955 44.148 7.097 0.53 43.31 87 ARG X N 1
ATOM 667 N N B ARG A 1 87 ? 12.950 44.143 7.052 0.47 39.66 87 ARG X N 1
ATOM 668 C CA A ARG A 1 87 ? 12.764 45.404 7.868 0.53 44.66 87 ARG X CA 1
ATOM 669 C CA B ARG A 1 87 ? 12.651 45.364 7.840 0.47 38.47 87 ARG X CA 1
ATOM 670 C C A ARG A 1 87 ? 12.535 45.068 9.353 0.53 43.49 87 ARG X C 1
ATOM 671 C C B ARG A 1 87 ? 12.785 45.048 9.336 0.47 39.68 87 ARG X C 1
ATOM 672 O O A ARG A 1 87 ? 12.346 46.007 10.145 0.53 45.10 87 ARG X O 1
ATOM 673 O O B ARG A 1 87 ? 13.156 45.965 10.086 0.47 41.23 87 ARG X O 1
ATOM 688 N N . SER A 1 88 ? 12.580 43.791 9.741 1.00 40.49 88 SER X N 1
ATOM 689 C CA . SER A 1 88 ? 12.529 43.373 11.164 1.00 41.11 88 SER X CA 1
ATOM 690 C C . SER A 1 88 ? 13.878 42.776 11.623 1.00 38.63 88 SER X C 1
ATOM 691 O O . SER A 1 88 ? 13.936 42.299 12.761 1.00 36.10 88 SER X O 1
ATOM 694 N N . GLY A 1 89 ? 14.913 42.786 10.770 1.00 32.30 89 GLY X N 1
ATOM 695 C CA . GLY A 1 89 ? 16.276 42.351 11.117 1.00 34.92 89 GLY X CA 1
ATOM 696 C C . GLY A 1 89 ? 16.462 40.843 11.182 1.00 36.85 89 GLY X C 1
ATOM 697 O O . GLY A 1 89 ? 17.545 40.415 11.574 1.00 36.37 89 GLY X O 1
ATOM 698 N N . VAL A 1 90 ? 15.472 40.049 10.773 1.00 38.55 90 VAL X N 1
ATOM 699 C CA . VAL A 1 90 ? 15.540 38.559 10.767 1.00 35.00 90 VAL X CA 1
ATOM 700 C C . VAL A 1 90 ? 16.184 38.076 9.468 1.00 33.18 90 VAL X C 1
ATOM 701 O O . VAL A 1 90 ? 15.592 38.282 8.412 1.00 40.13 90 VAL X O 1
ATOM 705 N N . THR A 1 91 ? 17.363 37.471 9.548 1.00 30.69 91 THR X N 1
ATOM 706 C CA . THR A 1 91 ? 18.134 36.978 8.381 1.00 30.56 91 THR X CA 1
ATOM 707 C C . THR A 1 91 ? 18.066 35.443 8.325 1.00 27.82 91 THR X C 1
ATOM 708 O O . THR A 1 91 ? 18.527 34.848 7.355 1.00 29.07 91 THR X O 1
ATOM 712 N N . THR A 1 92 ? 17.606 34.801 9.379 1.00 24.80 92 THR X N 1
ATOM 713 C CA . THR A 1 92 ? 17.485 33.343 9.406 1.00 27.32 92 THR X CA 1
ATOM 714 C C . THR A 1 92 ? 16.143 33.013 10.020 1.00 30.19 92 THR X C 1
ATOM 715 O O . THR A 1 92 ? 15.772 33.632 11.041 1.00 31.82 92 THR X O 1
ATOM 719 N N . VAL A 1 93 ? 15.446 32.080 9.378 1.00 31.59 93 VAL X N 1
ATOM 720 C CA . VAL A 1 93 ? 14.088 31.635 9.771 1.00 29.55 93 VAL X CA 1
ATOM 721 C C . VAL A 1 93 ? 14.086 30.112 9.779 1.00 25.72 93 VAL X C 1
ATOM 722 O O . VAL A 1 93 ? 14.751 29.508 8.966 1.00 25.67 93 VAL X O 1
ATOM 726 N N . VAL A 1 94 ? 13.411 29.529 10.742 1.00 27.92 94 VAL X N 1
ATOM 727 C CA . VAL A 1 94 ? 13.123 28.080 10.808 1.00 27.06 94 VAL X CA 1
ATOM 728 C C . VAL A 1 94 ? 11.617 27.955 10.713 1.00 27.31 94 VAL X C 1
ATOM 729 O O . VAL A 1 94 ? 10.920 28.474 11.642 1.00 24.71 94 VAL X O 1
ATOM 733 N N . GLY A 1 95 ? 11.164 27.353 9.603 1.00 28.54 95 GLY X N 1
ATOM 734 C CA . GLY A 1 95 ? 9.740 27.240 9.221 1.00 26.77 95 GLY X CA 1
ATOM 735 C C . GLY A 1 95 ? 9.169 25.917 9.672 1.00 26.70 95 GLY X C 1
ATOM 736 O O . GLY A 1 95 ? 9.849 24.885 9.522 1.00 28.14 95 GLY X O 1
ATOM 737 N N . CYS A 1 96 ? 7.958 25.925 10.205 1.00 26.76 96 CYS X N 1
ATOM 738 C CA . CYS A 1 96 ? 7.221 24.694 10.533 1.00 27.82 96 CYS X CA 1
ATOM 739 C C . CYS A 1 96 ? 5.750 24.827 10.138 1.00 27.95 96 CYS X C 1
ATOM 740 O O . CYS A 1 96 ? 5.308 25.959 9.805 1.00 25.73 96 CYS X O 1
ATOM 743 N N . LEU A 1 97 ? 5.018 23.718 10.269 1.00 27.00 97 LEU X N 1
ATOM 744 C CA . LEU A 1 97 ? 3.537 23.670 10.235 1.00 27.56 97 LEU X CA 1
ATOM 745 C C . LEU A 1 97 ? 2.973 23.648 11.655 1.00 28.44 97 LEU X C 1
ATOM 746 O O . LEU A 1 97 ? 3.682 23.268 12.597 1.00 29.41 97 LEU X O 1
ATOM 751 N N . GLY A 1 98 ? 1.688 23.967 11.778 1.00 29.59 98 GLY X N 1
ATOM 752 C CA . GLY A 1 98 ? 1.009 24.095 13.074 1.00 27.80 98 GLY X CA 1
ATOM 753 C C . GLY A 1 98 ? -0.203 23.202 13.160 1.00 26.68 98 GLY X C 1
ATOM 754 O O . GLY A 1 98 ? -0.125 22.064 12.779 1.00 32.81 98 GLY X O 1
ATOM 755 N N . THR A 1 99 ? -1.297 23.702 13.701 1.00 33.77 99 THR X N 1
ATOM 756 C CA . THR A 1 99 ? -2.540 22.918 13.899 1.00 35.67 99 THR X CA 1
ATOM 757 C C . THR A 1 99 ? -2.917 22.172 12.625 1.00 35.18 99 THR X C 1
ATOM 758 O O . THR A 1 99 ? -3.214 20.995 12.732 1.00 37.79 99 THR X O 1
ATOM 762 N N . ASP A 1 100 ? -2.881 22.842 11.475 1.00 35.85 100 ASP X N 1
ATOM 763 C CA . ASP A 1 100 ? -3.381 22.291 10.197 1.00 34.41 100 ASP X CA 1
ATOM 764 C C . ASP A 1 100 ? -2.222 21.607 9.447 1.00 36.70 100 ASP X C 1
ATOM 765 O O . ASP A 1 100 ? -1.440 22.317 8.749 1.00 31.10 100 ASP X O 1
ATOM 770 N N . GLY A 1 101 ? -2.189 20.266 9.514 1.00 37.04 101 GLY X N 1
ATOM 771 C CA . GLY A 1 101 ? -1.323 19.388 8.700 1.00 39.33 101 GLY X CA 1
ATOM 772 C C . GLY A 1 101 ? -2.039 18.779 7.508 1.00 36.41 101 GLY X C 1
ATOM 773 O O . GLY A 1 101 ? -1.429 17.907 6.912 1.00 36.25 101 GLY X O 1
ATOM 774 N N . ILE A 1 102 ? -3.266 19.216 7.183 1.00 36.70 102 ILE X N 1
ATOM 775 C CA . ILE A 1 102 ? -4.131 18.668 6.083 1.00 37.78 102 ILE X CA 1
ATOM 776 C C . ILE A 1 102 ? -4.017 19.581 4.866 1.00 35.89 102 ILE X C 1
ATOM 777 O O . ILE A 1 102 ? -3.726 19.056 3.773 1.00 31.23 102 ILE X O 1
ATOM 782 N N . THR A 1 103 ? -4.297 20.877 5.055 1.00 32.96 103 THR X N 1
ATOM 783 C CA . THR A 1 103 ? -4.448 21.867 3.959 1.00 32.64 103 THR X CA 1
ATOM 784 C C . THR A 1 103 ? -3.135 22.611 3.802 1.00 29.65 103 THR X C 1
ATOM 785 O O . THR A 1 103 ? -2.971 23.323 2.807 1.00 34.34 103 THR X O 1
ATOM 789 N N . ARG A 1 104 ? -2.245 22.482 4.769 1.00 29.32 104 ARG X N 1
ATOM 790 C CA . ARG A 1 104 ? -0.861 22.996 4.648 1.00 27.93 104 ARG X CA 1
ATOM 791 C C . ARG A 1 104 ? 0.048 21.787 4.439 1.00 27.20 104 ARG X C 1
ATOM 792 O O . ARG A 1 104 ? -0.002 20.893 5.250 1.00 35.49 104 ARG X O 1
ATOM 800 N N . SER A 1 105 ? 0.777 21.746 3.340 1.00 27.29 105 SER X N 1
ATOM 801 C CA . SER A 1 105 ? 1.625 20.619 2.915 1.00 26.35 105 SER X CA 1
ATOM 802 C C . SER A 1 105 ? 3.092 20.889 3.287 1.00 26.30 105 SER X C 1
ATOM 803 O O . SER A 1 105 ? 3.547 22.050 3.275 1.00 24.05 105 SER X O 1
ATOM 806 N N . LEU A 1 106 ? 3.830 19.827 3.562 1.00 26.71 106 LEU X N 1
ATOM 807 C CA . LEU A 1 106 ? 5.282 19.910 3.804 1.00 26.16 106 LEU X CA 1
ATOM 808 C C . LEU A 1 106 ? 5.981 20.393 2.536 1.00 26.65 106 LEU X C 1
ATOM 809 O O . LEU A 1 106 ? 6.972 21.139 2.653 1.00 28.71 106 LEU X O 1
ATOM 814 N N . GLU A 1 107 ? 5.496 20.014 1.361 1.00 28.37 107 GLU X N 1
ATOM 815 C CA . GLU A 1 107 ? 6.230 20.270 0.093 1.00 28.84 107 GLU X CA 1
ATOM 816 C C . GLU A 1 107 ? 6.135 21.776 -0.193 1.00 26.07 107 GLU X C 1
ATOM 817 O O . GLU A 1 107 ? 7.107 22.380 -0.704 1.00 25.34 107 GLU X O 1
ATOM 823 N N . ASN A 1 108 ? 5.012 22.369 0.177 1.00 23.04 108 ASN X N 1
ATOM 824 C CA . ASN A 1 108 ? 4.819 23.841 0.107 1.00 24.90 108 ASN X CA 1
ATOM 825 C C . ASN A 1 108 ? 5.762 24.532 1.105 1.00 27.51 108 ASN X C 1
ATOM 826 O O . ASN A 1 108 ? 6.288 25.600 0.752 1.00 29.55 108 ASN X O 1
ATOM 831 N N . LEU A 1 109 ? 5.945 23.963 2.307 1.00 26.74 109 LEU X N 1
ATOM 832 C CA . LEU A 1 109 ? 6.832 24.521 3.342 1.00 26.62 109 LEU X CA 1
ATOM 833 C C . LEU A 1 109 ? 8.260 24.584 2.807 1.00 29.85 109 LEU X C 1
ATOM 834 O O . LEU A 1 109 ? 8.936 25.587 3.011 1.00 28.77 109 LEU X O 1
ATOM 839 N N . TYR A 1 110 ? 8.681 23.522 2.141 1.00 30.43 110 TYR X N 1
ATOM 840 C CA . TYR A 1 110 ? 10.013 23.385 1.519 1.00 29.59 110 TYR X CA 1
ATOM 841 C C . TYR A 1 110 ? 10.145 24.442 0.411 1.00 31.37 110 TYR X C 1
ATOM 842 O O . TYR A 1 110 ? 11.182 25.128 0.324 1.00 30.27 110 TYR X O 1
ATOM 851 N N . ALA A 1 111 ? 9.151 24.490 -0.483 1.00 30.85 111 ALA X N 1
ATOM 852 C CA . ALA A 1 111 ? 9.147 25.381 -1.669 1.00 30.86 111 ALA X CA 1
ATOM 853 C C . ALA A 1 111 ? 9.272 26.833 -1.181 1.00 27.20 111 ALA X C 1
ATOM 854 O O . ALA A 1 111 ? 10.123 27.546 -1.720 1.00 24.94 111 ALA X O 1
ATOM 856 N N . LYS A 1 112 ? 8.442 27.238 -0.214 1.00 24.84 112 LYS X N 1
ATOM 857 C CA . LYS A 1 112 ? 8.503 28.573 0.436 1.00 27.98 112 LYS X CA 1
ATOM 858 C C . LYS A 1 112 ? 9.890 28.813 1.043 1.00 28.45 112 LYS X C 1
ATOM 859 O O . LYS A 1 112 ? 10.476 29.858 0.725 1.00 27.10 112 LYS X O 1
ATOM 865 N N . ALA A 1 113 ? 10.433 27.853 1.800 1.00 28.86 113 ALA X N 1
ATOM 866 C CA . ALA A 1 113 ? 11.793 27.967 2.380 1.00 28.72 113 ALA X CA 1
ATOM 867 C C . ALA A 1 113 ? 12.823 28.200 1.266 1.00 27.07 113 ALA X C 1
ATOM 868 O O . ALA A 1 113 ? 13.797 28.956 1.487 1.00 25.46 113 ALA X O 1
ATOM 870 N N . LYS A 1 114 ? 12.630 27.589 0.112 1.00 28.06 114 LYS X N 1
ATOM 871 C CA . LYS A 1 114 ? 13.592 27.705 -1.023 1.00 30.90 114 LYS X CA 1
ATOM 872 C C . LYS A 1 114 ? 13.461 29.076 -1.679 1.00 33.94 114 LYS X C 1
ATOM 873 O O . LYS A 1 114 ? 14.510 29.614 -2.109 1.00 37.42 114 LYS X O 1
ATOM 879 N N . SER A 1 115 ? 12.248 29.624 -1.754 1.00 31.03 115 SER X N 1
ATOM 880 C CA . SER A 1 115 ? 12.073 30.922 -2.430 1.00 34.94 115 SER X CA 1
ATOM 881 C C . SER A 1 115 ? 12.558 32.054 -1.505 1.00 33.96 115 SER X C 1
ATOM 882 O O . SER A 1 115 ? 13.187 32.999 -2.035 1.00 31.79 115 SER X O 1
ATOM 885 N N . LEU A 1 116 ? 12.268 31.992 -0.203 1.00 30.74 116 LEU X N 1
ATOM 886 C CA . LEU A 1 116 ? 12.875 32.925 0.775 1.00 30.89 116 LEU X CA 1
ATOM 887 C C . LEU A 1 116 ? 14.398 32.856 0.620 1.00 30.27 116 LEU X C 1
ATOM 888 O O . LEU A 1 116 ? 15.013 33.890 0.564 1.00 33.72 116 LEU X O 1
ATOM 893 N N . GLU A 1 117 ? 14.983 31.694 0.402 1.00 30.60 117 GLU X N 1
ATOM 894 C CA . GLU A 1 117 ? 16.462 31.603 0.358 1.00 35.02 117 GLU X CA 1
ATOM 895 C C . GLU A 1 117 ? 16.974 32.289 -0.920 1.00 38.08 117 GLU X C 1
ATOM 896 O O . GLU A 1 117 ? 18.070 32.870 -0.900 1.00 44.57 117 GLU X O 1
ATOM 902 N N . SER A 1 118 ? 16.233 32.188 -2.014 1.00 39.87 118 SER X N 1
ATOM 903 C CA . SER A 1 118 ? 16.605 32.762 -3.327 1.00 37.10 118 SER X CA 1
ATOM 904 C C . SER A 1 118 ? 16.686 34.275 -3.223 1.00 32.69 118 SER X C 1
ATOM 905 O O . SER A 1 118 ? 17.519 34.848 -3.916 1.00 36.61 118 SER X O 1
ATOM 908 N N . GLU A 1 119 ? 15.787 34.867 -2.457 1.00 32.96 119 GLU X N 1
ATOM 909 C CA . GLU A 1 119 ? 15.632 36.329 -2.294 1.00 41.27 119 GLU X CA 1
ATOM 910 C C . GLU A 1 119 ? 16.660 36.829 -1.264 1.00 43.10 119 GLU X C 1
ATOM 911 O O . GLU A 1 119 ? 16.710 38.027 -1.066 1.00 45.52 119 GLU X O 1
ATOM 917 N N . GLY A 1 120 ? 17.412 35.929 -0.617 1.00 41.41 120 GLY X N 1
ATOM 918 C CA . GLY A 1 120 ? 18.613 36.247 0.173 1.00 45.12 120 GLY X CA 1
ATOM 919 C C . GLY A 1 120 ? 18.501 35.858 1.644 1.00 41.69 120 GLY X C 1
ATOM 920 O O . GLY A 1 120 ? 19.472 36.072 2.375 1.00 39.39 120 GLY X O 1
ATOM 921 N N . LEU A 1 121 ? 17.376 35.289 2.071 1.00 37.33 121 LEU X N 1
ATOM 922 C CA . LEU A 1 121 ? 17.182 34.802 3.462 1.00 32.44 121 LEU X CA 1
ATOM 923 C C . LEU A 1 121 ? 17.912 33.459 3.645 1.00 30.58 121 LEU X C 1
ATOM 924 O O . LEU A 1 121 ? 18.407 32.903 2.665 1.00 28.47 121 LEU X O 1
ATOM 929 N N . ASN A 1 122 ? 18.083 33.013 4.887 1.00 31.46 122 ASN X N 1
ATOM 930 C CA . ASN A 1 122 ? 18.628 31.680 5.266 1.00 30.21 122 ASN X CA 1
ATOM 931 C C . ASN A 1 122 ? 17.469 30.961 5.928 1.00 30.23 122 ASN X C 1
ATOM 932 O O . ASN A 1 122 ? 16.815 31.618 6.820 1.00 28.26 122 ASN X O 1
ATOM 937 N N . THR A 1 123 ? 17.171 29.736 5.493 1.00 27.90 123 THR X N 1
ATOM 938 C CA . THR A 1 123 ? 15.927 29.029 5.894 1.00 28.13 123 THR X CA 1
ATOM 939 C C . THR A 1 123 ? 16.229 27.577 6.226 1.00 27.51 123 THR X C 1
ATOM 940 O O . THR A 1 123 ? 17.040 26.956 5.515 1.00 25.83 123 THR X O 1
ATOM 944 N N . PHE A 1 124 ? 15.513 27.059 7.214 1.00 25.66 124 PHE X N 1
ATOM 945 C CA . PHE A 1 124 ? 15.499 25.631 7.578 1.00 25.74 124 PHE X CA 1
ATOM 946 C C . PHE A 1 124 ? 14.057 25.313 7.912 1.00 25.88 124 PHE X C 1
ATOM 947 O O . PHE A 1 124 ? 13.267 26.232 8.181 1.00 25.33 124 PHE X O 1
ATOM 955 N N . ILE A 1 125 ? 13.714 24.037 7.885 1.00 25.56 125 ILE X N 1
ATOM 956 C CA . ILE A 1 125 ? 12.316 23.652 8.169 1.00 26.86 125 ILE X CA 1
ATOM 957 C C . ILE A 1 125 ? 12.360 22.489 9.144 1.00 26.05 125 ILE X C 1
ATOM 958 O O . ILE A 1 125 ? 13.367 21.808 9.211 1.00 26.48 125 ILE X O 1
ATOM 963 N N . TYR A 1 126 ? 11.268 22.301 9.846 1.00 27.55 126 TYR X N 1
ATOM 964 C CA . TYR A 1 126 ? 10.883 21.031 10.477 1.00 29.17 126 TYR X CA 1
ATOM 965 C C . TYR A 1 126 ? 10.048 20.209 9.497 1.00 26.14 126 TYR X C 1
ATOM 966 O O . TYR A 1 126 ? 9.368 20.764 8.638 1.00 28.08 126 TYR X O 1
ATOM 975 N N . THR A 1 127 ? 10.065 18.903 9.693 1.00 27.05 127 THR X N 1
ATOM 976 C CA . THR A 1 127 ? 9.064 17.957 9.174 1.00 27.70 127 THR X CA 1
ATOM 977 C C . THR A 1 127 ? 8.027 17.803 10.267 1.00 28.96 127 THR X C 1
ATOM 978 O O . THR A 1 127 ? 8.206 18.415 11.330 1.00 30.77 127 THR X O 1
ATOM 982 N N . GLY A 1 128 ? 6.961 17.057 10.013 1.00 28.49 128 GLY X N 1
ATOM 983 C CA . GLY A 1 128 ? 5.843 16.935 10.974 1.00 24.87 128 GLY X CA 1
ATOM 984 C C . GLY A 1 128 ? 5.018 18.199 11.075 1.00 25.76 128 GLY X C 1
ATOM 985 O O . GLY A 1 128 ? 5.212 19.122 10.258 1.00 26.63 128 GLY X O 1
ATOM 986 N N . SER A 1 129 ? 4.143 18.238 12.086 1.00 26.19 129 SER X N 1
ATOM 987 C CA . SER A 1 129 ? 3.189 19.322 12.429 1.00 25.84 129 SER X CA 1
ATOM 988 C C . SER A 1 129 ? 2.710 19.029 13.858 1.00 26.74 129 SER X C 1
ATOM 989 O O . SER A 1 129 ? 3.340 18.156 14.514 1.00 30.79 129 SER X O 1
ATOM 992 N N . TYR A 1 130 ? 1.632 19.675 14.314 1.00 23.34 130 TYR X N 1
ATOM 993 C CA . TYR A 1 130 ? 1.076 19.465 15.667 1.00 26.06 130 TYR X CA 1
ATOM 994 C C . TYR A 1 130 ? 0.819 17.980 15.888 1.00 27.02 130 TYR X C 1
ATOM 995 O O . TYR A 1 130 ? 1.128 17.472 16.952 1.00 28.88 130 TYR X O 1
ATOM 1004 N N . ARG A 1 131 ? 0.198 17.325 14.913 1.00 30.49 131 ARG X N 1
ATOM 1005 C CA . ARG A 1 131 ? -0.426 16.008 15.127 1.00 29.01 131 ARG X CA 1
ATOM 1006 C C . ARG A 1 131 ? 0.633 14.915 15.223 1.00 29.68 131 ARG X C 1
ATOM 1007 O O . ARG A 1 131 ? 1.582 14.913 14.457 1.00 29.60 131 ARG X O 1
ATOM 1015 N N . VAL A 1 132 ? 0.418 13.998 16.146 1.00 31.72 132 VAL X N 1
ATOM 1016 C CA . VAL A 1 132 ? 1.117 12.688 16.231 1.00 33.80 132 VAL X CA 1
ATOM 1017 C C . VAL A 1 132 ? 0.121 11.631 15.760 1.00 34.44 132 VAL X C 1
ATOM 1018 O O . VAL A 1 132 ? -1.029 11.666 16.213 1.00 36.60 132 VAL X O 1
ATOM 1022 N N . PRO A 1 133 ? 0.454 10.701 14.826 1.00 33.02 133 PRO X N 1
ATOM 1023 C CA . PRO A 1 133 ? 1.772 10.555 14.212 1.00 32.14 133 PRO X CA 1
ATOM 1024 C C . PRO A 1 133 ? 2.062 11.627 13.160 1.00 33.74 133 PRO X C 1
ATOM 1025 O O . PRO A 1 133 ? 1.161 12.062 12.449 1.00 35.45 133 PRO X O 1
ATOM 1029 N N . PRO A 1 134 ? 3.321 12.082 13.024 1.00 29.75 134 PRO X N 1
ATOM 1030 C CA . PRO A 1 134 ? 3.610 13.294 12.272 1.00 31.45 134 PRO X CA 1
ATOM 1031 C C . PRO A 1 134 ? 3.624 13.061 10.762 1.00 30.76 134 PRO X C 1
ATOM 1032 O O . PRO A 1 134 ? 4.052 11.998 10.383 1.00 32.76 134 PRO X O 1
ATOM 1036 N N . VAL A 1 135 ? 3.154 14.051 9.993 1.00 25.67 135 VAL X N 1
ATOM 1037 C CA . VAL A 1 135 ? 3.210 14.085 8.506 1.00 26.28 135 VAL X CA 1
ATOM 1038 C C . VAL A 1 135 ? 4.692 14.066 8.138 1.00 27.37 135 VAL X C 1
ATOM 1039 O O . VAL A 1 135 ? 5.495 14.605 8.911 1.00 23.88 135 VAL X O 1
ATOM 1043 N N . THR A 1 136 ? 5.034 13.498 6.987 1.00 27.88 136 THR X N 1
ATOM 1044 C CA . THR A 1 136 ? 6.436 13.325 6.556 1.00 31.26 136 THR X CA 1
ATOM 1045 C C . THR A 1 136 ? 6.467 13.566 5.052 1.00 30.22 136 THR X C 1
ATOM 1046 O O . THR A 1 136 ? 5.406 13.541 4.467 1.00 28.34 136 THR X O 1
ATOM 1050 N N . PHE A 1 137 ? 7.634 13.897 4.512 1.00 26.95 137 PHE X N 1
ATOM 1051 C CA . PHE A 1 137 ? 7.890 13.993 3.065 1.00 28.29 137 PHE X CA 1
ATOM 1052 C C . PHE A 1 137 ? 7.995 12.606 2.432 1.00 31.69 137 PHE X C 1
ATOM 1053 O O . PHE A 1 137 ? 7.613 12.480 1.294 1.00 37.35 137 PHE X O 1
ATOM 1061 N N . THR A 1 138 ? 8.550 11.624 3.154 1.00 38.01 138 THR X N 1
ATOM 1062 C CA . THR A 1 138 ? 9.086 10.341 2.616 1.00 34.88 138 THR X CA 1
ATOM 1063 C C . THR A 1 138 ? 8.551 9.136 3.398 1.00 33.63 138 THR X C 1
ATOM 1064 O O . THR A 1 138 ? 9.029 8.051 3.153 1.00 39.17 138 THR X O 1
ATOM 1068 N N . GLY A 1 139 ? 7.661 9.302 4.368 1.00 33.81 139 GLY X N 1
ATOM 1069 C CA . GLY A 1 139 ? 7.117 8.158 5.125 1.00 29.62 139 GLY X CA 1
ATOM 1070 C C . GLY A 1 139 ? 7.770 7.929 6.467 1.00 29.62 139 GLY X C 1
ATOM 1071 O O . GLY A 1 139 ? 7.208 7.133 7.275 1.00 29.54 139 GLY X O 1
ATOM 1072 N N . SER A 1 140 ? 8.912 8.547 6.752 1.00 29.34 140 SER X N 1
ATOM 1073 C CA . SER A 1 140 ? 9.475 8.500 8.131 1.00 30.37 140 SER X CA 1
ATOM 1074 C C . SER A 1 140 ? 10.205 9.804 8.431 1.00 29.55 140 SER X C 1
ATOM 1075 O O . SER A 1 140 ? 10.853 10.358 7.510 1.00 28.18 140 SER X O 1
ATOM 1078 N N . ILE A 1 141 ? 10.126 10.285 9.666 1.00 28.88 141 ILE X N 1
ATOM 1079 C CA . ILE A 1 141 ? 10.848 11.544 9.994 1.00 31.48 141 ILE X CA 1
ATOM 1080 C C . ILE A 1 141 ? 12.357 11.289 9.908 1.00 28.79 141 ILE X C 1
ATOM 1081 O O . ILE A 1 141 ? 13.108 12.216 9.579 1.00 28.51 141 ILE X O 1
ATOM 1086 N N . MET A 1 142 ? 12.798 10.060 10.106 1.00 27.42 142 MET X N 1
ATOM 1087 C CA . MET A 1 142 ? 14.244 9.779 10.080 1.00 27.68 142 MET X CA 1
ATOM 1088 C C . MET A 1 142 ? 14.734 9.914 8.639 1.00 28.66 142 MET X C 1
ATOM 1089 O O . MET A 1 142 ? 15.798 10.506 8.449 1.00 28.54 142 MET X O 1
ATOM 1094 N N . ARG A 1 143 ? 13.995 9.382 7.658 1.00 30.56 143 ARG X N 1
ATOM 1095 C CA . ARG A 1 143 ? 14.351 9.548 6.231 1.00 31.19 143 ARG X CA 1
ATOM 1096 C C . ARG A 1 143 ? 14.269 11.023 5.831 1.00 26.64 143 ARG X C 1
ATOM 1097 O O . ARG A 1 143 ? 15.128 11.428 5.053 1.00 25.33 143 ARG X O 1
ATOM 1105 N N . ASP A 1 144 ? 13.302 11.781 6.358 1.00 25.44 144 ASP X N 1
ATOM 1106 C CA . ASP A 1 144 ? 13.131 13.225 6.047 1.00 26.55 144 ASP X CA 1
ATOM 1107 C C . ASP A 1 144 ? 14.411 13.987 6.399 1.00 26.29 144 ASP X C 1
ATOM 1108 O O . ASP A 1 144 ? 14.963 14.680 5.527 1.00 25.63 144 ASP X O 1
ATOM 1113 N N . ILE A 1 145 ? 14.912 13.811 7.611 1.00 27.56 145 ILE X N 1
ATOM 1114 C CA . ILE A 1 145 ? 16.097 14.573 8.088 1.00 27.21 145 ILE X CA 1
ATOM 1115 C C . ILE A 1 145 ? 17.351 14.038 7.395 1.00 26.61 145 ILE X C 1
ATOM 1116 O O . ILE A 1 145 ? 18.234 14.799 7.142 1.00 28.32 145 ILE X O 1
ATOM 1121 N N . VAL A 1 146 ? 17.421 12.780 7.000 1.00 29.44 146 VAL X N 1
ATOM 1122 C CA . VAL A 1 146 ? 18.663 12.281 6.341 1.00 27.64 146 VAL X CA 1
ATOM 1123 C C . VAL A 1 146 ? 18.662 12.803 4.896 1.00 29.31 146 VAL X C 1
ATOM 1124 O O . VAL A 1 146 ? 19.675 13.398 4.511 1.00 34.19 146 VAL X O 1
ATOM 1128 N N . LEU A 1 147 ? 17.527 12.773 4.190 1.00 28.45 147 LEU X N 1
ATOM 1129 C CA . LEU A 1 147 ? 17.498 12.975 2.711 1.00 30.79 147 LEU X CA 1
ATOM 1130 C C . LEU A 1 147 ? 17.302 14.443 2.294 1.00 30.48 147 LEU X C 1
ATOM 1131 O O . LEU A 1 147 ? 17.667 14.778 1.160 1.00 36.96 147 LEU X O 1
ATOM 1136 N N . ILE A 1 148 ? 16.667 15.270 3.108 1.00 31.04 148 ILE X N 1
ATOM 1137 C CA . ILE A 1 148 ? 16.294 16.681 2.776 1.00 30.03 148 ILE X CA 1
ATOM 1138 C C . ILE A 1 148 ? 17.159 17.674 3.567 1.00 30.27 148 ILE X C 1
ATOM 1139 O O . ILE A 1 148 ? 16.952 17.827 4.774 1.00 28.75 148 ILE X O 1
ATOM 1144 N N . ASP A 1 149 ? 18.085 18.341 2.892 1.00 37.46 149 ASP X N 1
ATOM 1145 C CA . ASP A 1 149 ? 19.061 19.286 3.493 1.00 40.33 149 ASP X CA 1
ATOM 1146 C C . ASP A 1 149 ? 18.365 20.171 4.537 1.00 33.38 149 ASP X C 1
ATOM 1147 O O . ASP A 1 149 ? 18.794 20.144 5.679 1.00 32.94 149 ASP X O 1
ATOM 1152 N N . LYS A 1 150 ? 17.285 20.866 4.206 1.00 32.68 150 LYS X N 1
ATOM 1153 C CA . LYS A 1 150 ? 16.747 21.926 5.094 1.00 29.29 150 LYS X CA 1
ATOM 1154 C C . LYS A 1 150 ? 16.049 21.348 6.334 1.00 26.56 150 LYS X C 1
ATOM 1155 O O . LYS A 1 150 ? 15.801 22.134 7.257 1.00 23.00 150 LYS X O 1
ATOM 1161 N N . VAL A 1 151 ? 15.640 20.075 6.353 1.00 25.53 151 VAL X N 1
ATOM 1162 C CA . VAL A 1 151 ? 14.898 19.528 7.533 1.00 25.28 151 VAL X CA 1
ATOM 1163 C C . VAL A 1 151 ? 15.871 19.437 8.730 1.00 27.23 151 VAL X C 1
ATOM 1164 O O . VAL A 1 151 ? 16.920 18.754 8.596 1.00 25.82 151 VAL X O 1
ATOM 1168 N N . ILE A 1 152 ? 15.606 20.153 9.835 1.00 26.85 152 ILE X N 1
ATOM 1169 C CA . ILE A 1 152 ? 16.539 20.182 11.004 1.00 29.20 152 ILE X CA 1
ATOM 1170 C C . ILE A 1 152 ? 15.889 19.530 12.228 1.00 28.76 152 ILE X C 1
ATOM 1171 O O . ILE A 1 152 ? 16.508 19.541 13.298 1.00 29.70 152 ILE X O 1
ATOM 1176 N N . GLY A 1 153 ? 14.711 18.942 12.073 1.00 28.69 153 GLY X N 1
ATOM 1177 C CA . GLY A 1 153 ? 13.942 18.432 13.215 1.00 28.23 153 GLY X CA 1
ATOM 1178 C C . GLY A 1 153 ? 12.501 18.147 12.867 1.00 28.35 153 GLY X C 1
ATOM 1179 O O . GLY A 1 153 ? 12.154 18.191 11.690 1.00 30.19 153 GLY X O 1
ATOM 1180 N N . VAL A 1 154 ? 11.730 17.785 13.878 1.00 27.21 154 VAL X N 1
ATOM 1181 C CA . VAL A 1 154 ? 10.278 17.537 13.786 1.00 27.03 154 VAL X CA 1
ATOM 1182 C C . VAL A 1 154 ? 9.609 18.530 14.716 1.00 27.67 154 VAL X C 1
ATOM 1183 O O . VAL A 1 154 ? 10.173 18.832 15.752 1.00 30.26 154 VAL X O 1
ATOM 1187 N N . GLY A 1 155 ? 8.476 19.063 14.304 1.00 29.59 155 GLY X N 1
ATOM 1188 C CA . GLY A 1 155 ? 7.801 20.140 15.023 1.00 30.88 155 GLY X CA 1
ATOM 1189 C C . GLY A 1 155 ? 6.719 20.763 14.160 1.00 31.89 155 GLY X C 1
ATOM 1190 O O . GLY A 1 155 ? 6.691 20.513 12.962 1.00 29.87 155 GLY X O 1
ATOM 1191 N N . GLU A 1 156 ? 5.837 21.541 14.803 1.00 33.67 156 GLU X N 1
ATOM 1192 C CA . GLU A 1 156 ? 5.853 21.636 16.251 1.00 38.59 156 GLU X CA 1
ATOM 1193 C C . GLU A 1 156 ? 4.827 20.637 16.813 1.00 38.32 156 GLU X C 1
ATOM 1194 O O . GLU A 1 156 ? 3.642 20.795 16.558 1.00 45.83 156 GLU X O 1
ATOM 1200 N N . ILE A 1 157 ? 5.284 19.630 17.545 1.00 35.56 157 ILE X N 1
ATOM 1201 C CA . ILE A 1 157 ? 4.437 18.568 18.149 1.00 34.34 157 ILE X CA 1
ATOM 1202 C C . ILE A 1 157 ? 3.703 19.173 19.339 1.00 32.92 157 ILE X C 1
ATOM 1203 O O . ILE A 1 157 ? 4.354 19.728 20.201 1.00 36.66 157 ILE X O 1
ATOM 1208 N N . ALA A 1 158 ? 2.385 19.116 19.350 1.00 31.29 158 ALA X N 1
ATOM 1209 C CA . ALA A 1 158 ? 1.564 19.682 20.430 1.00 32.37 158 ALA X CA 1
ATOM 1210 C C . ALA A 1 158 ? 1.502 18.678 21.572 1.00 29.73 158 ALA X C 1
ATOM 1211 O O . ALA A 1 158 ? 1.209 17.500 21.328 1.00 27.55 158 ALA X O 1
ATOM 1213 N N . ILE A 1 159 ? 1.743 19.176 22.777 1.00 31.69 159 ILE X N 1
ATOM 1214 C CA . ILE A 1 159 ? 1.506 18.468 24.069 1.00 32.86 159 ILE X CA 1
ATOM 1215 C C . ILE A 1 159 ? 0.764 19.444 24.971 1.00 30.18 159 ILE X C 1
ATOM 1216 O O . ILE A 1 159 ? 0.927 20.659 24.791 1.00 32.38 159 ILE X O 1
ATOM 1221 N N . SER A 1 160 ? 0.004 18.919 25.908 1.00 31.80 160 SER X N 1
ATOM 1222 C CA . SER A 1 160 ? -0.671 19.692 26.970 1.00 31.58 160 SER X CA 1
ATOM 1223 C C . SER A 1 160 ? -1.454 20.814 26.305 1.00 32.91 160 SER X C 1
ATOM 1224 O O . SER A 1 160 ? -1.299 21.967 26.705 1.00 37.21 160 SER X O 1
ATOM 1227 N N . ASP A 1 161 ? -2.277 20.463 25.317 1.00 35.37 161 ASP X N 1
ATOM 1228 C CA . ASP A 1 161 ? -3.014 21.436 24.465 1.00 35.08 161 ASP X CA 1
ATOM 1229 C C . ASP A 1 161 ? -4.287 20.783 23.918 1.00 33.93 161 ASP X C 1
ATOM 1230 O O . ASP A 1 161 ? -4.250 19.600 23.570 1.00 33.65 161 ASP X O 1
ATOM 1235 N N . HIS A 1 162 ? -5.354 21.562 23.808 1.00 33.87 162 HIS X N 1
ATOM 1236 C CA . HIS A 1 162 ? -6.675 21.107 23.328 1.00 36.68 162 HIS X CA 1
ATOM 1237 C C . HIS A 1 162 ? -6.628 20.800 21.811 1.00 32.76 162 HIS X C 1
ATOM 1238 O O . HIS A 1 162 ? -7.510 20.096 21.367 1.00 31.50 162 HIS X O 1
ATOM 1245 N N . ARG A 1 163 ? -5.609 21.232 21.068 1.00 34.90 163 ARG X N 1
ATOM 1246 C CA . ARG A 1 163 ? -5.431 20.937 19.619 1.00 36.80 163 ARG X CA 1
ATOM 1247 C C . ARG A 1 163 ? -4.438 19.784 19.388 1.00 35.51 163 ARG X C 1
ATOM 1248 O O . ARG A 1 163 ? -4.145 19.442 18.191 1.00 35.97 163 ARG X O 1
ATOM 1256 N N . SER A 1 164 ? -3.950 19.155 20.458 1.00 30.85 164 SER X N 1
ATOM 1257 C CA . SER A 1 164 ? -2.988 18.035 20.346 1.00 30.66 164 SER X CA 1
ATOM 1258 C C . SER A 1 164 ? -3.729 16.803 19.806 1.00 30.01 164 SER X C 1
ATOM 1259 O O . SER A 1 164 ? -4.972 16.798 19.778 1.00 31.38 164 SER X O 1
ATOM 1262 N N . SER A 1 165 ? -3.012 15.778 19.389 1.00 26.83 165 SER X N 1
ATOM 1263 C CA . SER A 1 165 ? -3.656 14.507 19.010 1.00 26.77 165 SER X CA 1
ATOM 1264 C C . SER A 1 165 ? -3.588 13.571 20.210 1.00 28.75 165 SER X C 1
ATOM 1265 O O . SER A 1 165 ? -3.729 12.382 20.028 1.00 29.28 165 SER X O 1
ATOM 1268 N N . GLN A 1 166 ? -3.379 14.126 21.400 1.00 31.93 166 GLN X N 1
ATOM 1269 C CA . GLN A 1 166 ? -3.291 13.384 22.684 1.00 31.76 166 GLN X CA 1
ATOM 1270 C C . GLN A 1 166 ? -2.245 12.277 22.544 1.00 31.84 166 GLN X C 1
ATOM 1271 O O . GLN A 1 166 ? -2.518 11.109 22.763 1.00 30.50 166 GLN X O 1
ATOM 1277 N N . PRO A 1 167 ? -0.983 12.614 22.227 1.00 31.86 167 PRO X N 1
ATOM 1278 C CA . PRO A 1 167 ? 0.049 11.597 22.051 1.00 32.51 167 PRO X CA 1
ATOM 1279 C C . PRO A 1 167 ? 0.475 10.973 23.377 1.00 31.58 167 PRO X C 1
ATOM 1280 O O . PRO A 1 167 ? 0.529 11.672 24.379 1.00 32.55 167 PRO X O 1
ATOM 1284 N N . THR A 1 168 ? 0.798 9.686 23.349 1.00 31.98 168 THR X N 1
ATOM 1285 C CA . THR A 1 168 ? 1.343 8.935 24.514 1.00 30.96 168 THR X CA 1
ATOM 1286 C C . THR A 1 168 ? 2.842 9.201 24.647 1.00 30.29 168 THR X C 1
ATOM 1287 O O . THR A 1 168 ? 3.467 9.610 23.661 1.00 31.05 168 THR X O 1
ATOM 1291 N N . LEU A 1 169 ? 3.412 8.849 25.786 1.00 32.24 169 LEU X N 1
ATOM 1292 C CA . LEU A 1 169 ? 4.865 8.974 26.045 1.00 32.78 169 LEU X CA 1
ATOM 1293 C C . LEU A 1 169 ? 5.639 8.072 25.079 1.00 32.30 169 LEU X C 1
ATOM 1294 O O . LEU A 1 169 ? 6.674 8.510 24.552 1.00 34.29 169 LEU X O 1
ATOM 1299 N N . GLU A 1 170 ? 5.168 6.848 24.876 1.00 36.55 170 GLU X N 1
ATOM 1300 C CA . GLU A 1 170 ? 5.777 5.871 23.943 1.00 39.73 170 GLU X CA 1
ATOM 1301 C C . GLU A 1 170 ? 5.838 6.471 22.535 1.00 36.81 170 GLU X C 1
ATOM 1302 O O . GLU A 1 170 ? 6.921 6.370 21.913 1.00 31.77 170 GLU X O 1
ATOM 1308 N N . GLU A 1 171 ? 4.749 7.079 22.046 1.00 34.24 171 GLU X N 1
ATOM 1309 C CA . GLU A 1 171 ? 4.723 7.673 20.685 1.00 33.98 171 GLU X CA 1
ATOM 1310 C C . GLU A 1 171 ? 5.775 8.786 20.626 1.00 31.26 171 GLU X C 1
ATOM 1311 O O . GLU A 1 171 ? 6.583 8.780 19.666 1.00 29.41 171 GLU X O 1
ATOM 1317 N N . ILE A 1 172 ? 5.777 9.698 21.610 1.00 29.40 172 ILE X N 1
ATOM 1318 C CA . ILE A 1 172 ? 6.821 10.771 21.735 1.00 30.36 172 ILE X CA 1
ATOM 1319 C C . ILE A 1 172 ? 8.231 10.148 21.688 1.00 29.41 172 ILE X C 1
ATOM 1320 O O . ILE A 1 172 ? 9.062 10.662 20.947 1.00 31.66 172 ILE X O 1
ATOM 1325 N N . LEU A 1 173 ? 8.526 9.132 22.500 1.00 28.20 173 LEU X N 1
ATOM 1326 C CA . LEU A 1 173 ? 9.900 8.570 22.607 1.00 30.28 173 LEU X CA 1
ATOM 1327 C C . LEU A 1 173 ? 10.358 8.056 21.234 1.00 30.46 173 LEU X C 1
ATOM 1328 O O . LEU A 1 173 ? 11.551 8.296 20.874 1.00 27.78 173 LEU X O 1
ATOM 1333 N N . ARG A 1 174 ? 9.474 7.360 20.505 1.00 26.48 174 ARG X N 1
ATOM 1334 C CA . ARG A 1 174 ? 9.841 6.833 19.188 1.00 26.75 174 ARG X CA 1
ATOM 1335 C C . ARG A 1 174 ? 10.244 8.015 18.283 1.00 29.92 174 ARG X C 1
ATOM 1336 O O . ARG A 1 174 ? 11.332 7.930 17.657 1.00 30.43 174 ARG X O 1
ATOM 1344 N N . ILE A 1 175 ? 9.450 9.096 18.268 1.00 28.44 175 ILE X N 1
ATOM 1345 C CA . ILE A 1 175 ? 9.681 10.303 17.423 1.00 30.28 175 ILE X CA 1
ATOM 1346 C C . ILE A 1 175 ? 10.992 10.972 17.854 1.00 30.06 175 ILE X C 1
ATOM 1347 O O . ILE A 1 175 ? 11.807 11.282 16.980 1.00 26.85 175 ILE X O 1
ATOM 1352 N N . VAL A 1 176 ? 11.215 11.148 19.151 1.00 30.98 176 VAL X N 1
ATOM 1353 C CA . VAL A 1 176 ? 12.466 11.800 19.622 1.00 34.09 176 VAL X CA 1
ATOM 1354 C C . VAL A 1 176 ? 13.653 10.907 19.241 1.00 34.49 176 VAL X C 1
ATOM 1355 O O . VAL A 1 176 ? 14.638 11.443 18.744 1.00 32.20 176 VAL X O 1
ATOM 1359 N N . ALA A 1 177 ? 13.583 9.599 19.473 1.00 33.44 177 ALA X N 1
ATOM 1360 C CA . ALA A 1 177 ? 14.702 8.686 19.121 1.00 35.13 177 ALA X CA 1
ATOM 1361 C C . ALA A 1 177 ? 14.963 8.700 17.611 1.00 31.27 177 ALA X C 1
ATOM 1362 O O . ALA A 1 177 ? 16.130 8.668 17.213 1.00 31.52 177 ALA X O 1
ATOM 1364 N N . ASP A 1 178 ? 13.923 8.779 16.791 1.00 32.84 178 ASP X N 1
ATOM 1365 C CA . ASP A 1 178 ? 14.075 8.768 15.312 1.00 32.32 178 ASP X CA 1
ATOM 1366 C C . ASP A 1 178 ? 14.750 10.073 14.868 1.00 30.16 178 ASP X C 1
ATOM 1367 O O . ASP A 1 178 ? 15.679 10.021 14.068 1.00 32.69 178 ASP X O 1
ATOM 1372 N N . ILE A 1 179 ? 14.385 11.211 15.421 1.00 27.78 179 ILE X N 1
ATOM 1373 C CA . ILE A 1 179 ? 14.958 12.484 14.934 1.00 29.55 179 ILE X CA 1
ATOM 1374 C C . ILE A 1 179 ? 16.383 12.622 15.494 1.00 28.51 179 ILE X C 1
ATOM 1375 O O . ILE A 1 179 ? 17.268 13.059 14.750 1.00 28.64 179 ILE X O 1
ATOM 1380 N N . ARG A 1 180 ? 16.649 12.127 16.696 1.00 28.06 180 ARG X N 1
ATOM 1381 C CA . ARG A 1 180 ? 18.023 12.081 17.245 1.00 30.40 180 ARG X CA 1
ATOM 1382 C C . ARG A 1 180 ? 18.899 11.211 16.350 1.00 27.98 180 ARG X C 1
ATOM 1383 O O . ARG A 1 180 ? 20.010 11.644 15.966 1.00 25.39 180 ARG X O 1
ATOM 1391 N N . VAL A 1 181 ? 18.456 10.016 15.994 1.00 29.96 181 VAL X N 1
ATOM 1392 C CA . VAL A 1 181 ? 19.355 9.135 15.190 1.00 31.20 181 VAL X CA 1
ATOM 1393 C C . VAL A 1 181 ? 19.510 9.705 13.775 1.00 31.10 181 VAL X C 1
ATOM 1394 O O . VAL A 1 181 ? 20.663 9.692 13.226 1.00 29.77 181 VAL X O 1
ATOM 1398 N N . GLY A 1 182 ? 18.413 10.207 13.210 1.00 27.27 182 GLY X N 1
ATOM 1399 C CA . GLY A 1 182 ? 18.455 10.819 11.879 1.00 30.59 182 GLY X CA 1
ATOM 1400 C C . GLY A 1 182 ? 19.405 12.003 11.863 1.00 31.26 182 GLY X C 1
ATOM 1401 O O . GLY A 1 182 ? 20.116 12.176 10.865 1.00 29.93 182 GLY X O 1
ATOM 1402 N N . GLY A 1 183 ? 19.392 12.793 12.940 1.00 33.92 183 GLY X N 1
ATOM 1403 C CA . GLY A 1 183 ? 20.345 13.889 13.186 1.00 33.23 183 GLY X CA 1
ATOM 1404 C C . GLY A 1 183 ? 21.791 13.423 13.146 1.00 32.01 183 GLY X C 1
ATOM 1405 O O . GLY A 1 183 ? 22.616 14.095 12.482 1.00 33.22 183 GLY X O 1
ATOM 1406 N N . MET A 1 184 ? 22.104 12.320 13.820 1.00 31.24 184 MET X N 1
ATOM 1407 C CA . MET A 1 184 ? 23.493 11.807 13.911 1.00 33.26 184 MET X CA 1
ATOM 1408 C C . MET A 1 184 ? 23.976 11.372 12.511 1.00 30.54 184 MET X C 1
ATOM 1409 O O . MET A 1 184 ? 25.115 11.678 12.150 1.00 29.11 184 MET X O 1
ATOM 1414 N N . ILE A 1 185 ? 23.153 10.659 11.754 1.00 27.76 185 ILE X N 1
ATOM 1415 C CA . ILE A 1 185 ? 23.530 10.137 10.415 1.00 27.60 185 ILE X CA 1
ATOM 1416 C C . ILE A 1 185 ? 23.811 11.322 9.479 1.00 27.07 185 ILE X C 1
ATOM 1417 O O . ILE A 1 185 ? 24.718 11.237 8.625 1.00 24.74 185 ILE X O 1
ATOM 1422 N N . SER A 1 186 ? 23.041 12.392 9.611 1.00 28.85 186 SER X N 1
ATOM 1423 C CA . SER A 1 186 ? 22.985 13.510 8.646 1.00 31.81 186 SER X CA 1
ATOM 1424 C C . SER A 1 186 ? 23.891 14.673 9.101 1.00 34.89 186 SER X C 1
ATOM 1425 O O . SER A 1 186 ? 24.042 15.665 8.354 1.00 36.64 186 SER X O 1
ATOM 1428 N N . GLY A 1 187 ? 24.475 14.580 10.286 1.00 36.21 187 GLY X N 1
ATOM 1429 C CA . GLY A 1 187 ? 25.335 15.643 10.819 1.00 35.28 187 GLY X CA 1
ATOM 1430 C C . GLY A 1 187 ? 24.539 16.882 11.175 1.00 34.98 187 GLY X C 1
ATOM 1431 O O . GLY A 1 187 ? 25.138 17.926 11.272 1.00 37.77 187 GLY X O 1
ATOM 1432 N N . LYS A 1 188 ? 23.237 16.763 11.409 1.00 38.31 188 LYS X N 1
ATOM 1433 C CA . LYS A 1 188 ? 22.363 17.879 11.867 1.00 36.33 188 LYS X CA 1
ATOM 1434 C C . LYS A 1 188 ? 21.983 17.715 13.347 1.00 35.32 188 LYS X C 1
ATOM 1435 O O . LYS A 1 188 ? 22.188 16.638 13.896 1.00 42.59 188 LYS X O 1
ATOM 1441 N N . ALA A 1 189 ? 21.379 18.726 13.961 1.00 39.07 189 ALA X N 1
ATOM 1442 C CA . ALA A 1 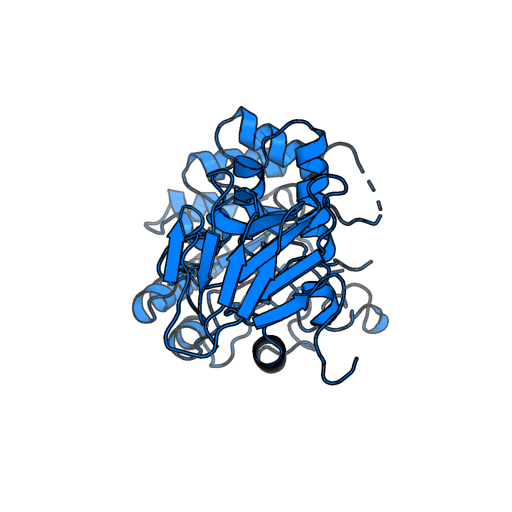189 ? 21.100 18.767 15.421 1.00 44.86 189 ALA X CA 1
ATOM 1443 C C . ALA A 1 189 ? 20.007 17.763 15.816 1.00 40.42 189 ALA X C 1
ATOM 1444 O O . ALA A 1 189 ? 20.110 17.207 16.895 1.00 44.61 189 ALA X O 1
ATOM 1446 N N . GLY A 1 190 ? 18.962 17.612 15.011 1.00 34.64 190 GLY X N 1
ATOM 1447 C CA . GLY A 1 190 ? 17.838 16.718 15.311 1.00 36.10 190 GLY X CA 1
ATOM 1448 C C . GLY A 1 190 ? 16.971 17.255 16.428 1.00 36.19 190 GLY X C 1
ATOM 1449 O O . GLY A 1 190 ? 16.946 16.638 17.482 1.00 45.46 190 GLY X O 1
ATOM 1450 N N . ILE A 1 191 ? 16.276 18.363 16.201 1.00 32.18 191 ILE X N 1
ATOM 1451 C CA . ILE A 1 191 ? 15.482 19.049 17.254 1.00 33.52 191 ILE X CA 1
ATOM 1452 C C . ILE A 1 191 ? 14.058 18.490 17.224 1.00 33.10 191 ILE X C 1
ATOM 1453 O O . ILE A 1 191 ? 13.539 18.235 16.140 1.00 37.48 191 ILE X O 1
ATOM 1458 N N . VAL A 1 192 ? 13.486 18.201 18.376 1.00 30.30 192 VAL X N 1
ATOM 1459 C CA . VAL A 1 192 ? 12.018 18.069 18.530 1.00 33.66 192 VAL X CA 1
ATOM 1460 C C . VAL A 1 192 ? 11.552 19.392 19.138 1.00 32.87 192 VAL X C 1
ATOM 1461 O O . VAL A 1 192 ? 12.007 19.695 20.215 1.00 30.37 192 VAL X O 1
ATOM 1465 N N . ASN A 1 193 ? 10.707 20.138 18.426 1.00 32.96 193 ASN X N 1
ATOM 1466 C CA . ASN A 1 193 ? 10.069 21.381 18.900 1.00 34.12 193 ASN X CA 1
ATOM 1467 C C . ASN A 1 193 ? 8.683 20.992 19.419 1.00 37.43 193 ASN X C 1
ATOM 1468 O O . ASN A 1 193 ? 7.875 20.427 18.641 1.00 34.49 193 ASN X O 1
ATOM 1473 N N . PHE A 1 194 ? 8.436 21.231 20.706 1.00 35.80 194 PHE X N 1
ATOM 1474 C CA . PHE A 1 194 ? 7.139 20.943 21.362 1.00 32.49 194 PHE X CA 1
ATOM 1475 C C . PHE A 1 194 ? 6.366 22.248 21.435 1.00 34.32 194 PHE X C 1
ATOM 1476 O O . PHE A 1 194 ? 6.887 23.200 22.032 1.00 33.61 194 PHE X O 1
ATOM 1484 N N . HIS A 1 195 ? 5.193 22.294 20.803 1.00 33.35 195 HIS X N 1
ATOM 1485 C CA . HIS A 1 195 ? 4.157 23.281 21.154 1.00 31.71 195 HIS X CA 1
ATOM 1486 C C . HIS A 1 195 ? 3.596 22.899 22.519 1.00 33.77 195 HIS X C 1
ATOM 1487 O O . HIS A 1 195 ? 2.978 21.826 22.637 1.00 35.78 195 HIS X O 1
ATOM 1494 N N . VAL A 1 196 ? 3.803 23.743 23.523 1.00 31.30 196 VAL X N 1
ATOM 1495 C CA . VAL A 1 196 ? 3.247 23.452 24.866 1.00 31.74 196 VAL X CA 1
ATOM 1496 C C . VAL A 1 196 ? 2.032 24.334 25.097 1.00 30.48 196 VAL X C 1
ATOM 1497 O O . VAL A 1 196 ? 2.174 25.558 25.100 1.00 34.09 196 VAL X O 1
ATOM 1501 N N . GLY A 1 197 ? 0.881 23.709 25.289 1.00 30.35 197 GLY X N 1
ATOM 1502 C CA . GLY A 1 197 ? -0.365 24.424 25.561 1.00 32.18 197 GLY X CA 1
ATOM 1503 C C . GLY A 1 197 ? -0.466 24.746 27.034 1.00 35.87 197 GLY X C 1
ATOM 1504 O O . GLY A 1 197 ? 0.557 24.739 27.710 1.00 39.51 197 GLY X O 1
ATOM 1505 N N . SER A 1 198 ? -1.673 25.001 27.517 1.00 37.81 198 SER X N 1
ATOM 1506 C CA . SER A 1 198 ? -1.909 25.511 28.881 1.00 39.76 198 SER X CA 1
ATOM 1507 C C . SER A 1 198 ? -2.383 24.363 29.771 1.00 41.41 198 SER X C 1
ATOM 1508 O O . SER A 1 198 ? -2.739 24.631 30.910 1.00 43.36 198 SER X O 1
ATOM 1511 N N . GLY A 1 199 ? -2.371 23.126 29.264 1.00 39.50 199 GLY X N 1
ATOM 1512 C CA . GLY A 1 199 ? -2.774 21.949 30.045 1.00 39.24 199 GLY X CA 1
ATOM 1513 C C . GLY A 1 199 ? -1.904 21.746 31.279 1.00 39.36 199 GLY X C 1
ATOM 1514 O O . GLY A 1 199 ? -0.703 22.088 31.251 1.00 36.66 199 GLY X O 1
ATOM 1515 N N . LYS A 1 200 ? -2.473 21.132 32.312 1.00 42.84 200 LYS X N 1
ATOM 1516 C CA . LYS A 1 200 ? -1.851 21.024 33.657 1.00 46.87 200 LYS X CA 1
ATOM 1517 C C . LYS A 1 200 ? -0.587 20.176 33.566 1.00 42.51 200 LYS X C 1
ATOM 1518 O O . LYS A 1 200 ? 0.323 20.426 34.328 1.00 51.23 200 LYS X O 1
ATOM 1524 N N . ARG A 1 201 ? -0.504 19.242 32.635 1.00 43.39 201 ARG X N 1
ATOM 1525 C CA . ARG A 1 201 ? 0.684 18.368 32.484 1.00 39.78 201 ARG X CA 1
ATOM 1526 C C . ARG A 1 201 ? 1.915 19.172 32.033 1.00 38.00 201 ARG X C 1
ATOM 1527 O O . ARG A 1 201 ? 3.018 18.688 32.252 1.00 45.16 201 ARG X O 1
ATOM 1535 N N . GLY A 1 202 ? 1.779 20.357 31.441 1.00 35.11 202 GLY X N 1
ATOM 1536 C CA . GLY A 1 202 ? 2.939 21.160 30.983 1.00 32.96 202 GLY X CA 1
ATOM 1537 C C . GLY A 1 202 ? 3.973 20.309 30.246 1.00 35.65 202 GLY X C 1
ATOM 1538 O O . GLY A 1 202 ? 3.570 19.590 29.338 1.00 36.03 202 GLY X O 1
ATOM 1539 N N . ILE A 1 203 ? 5.253 20.364 30.651 1.00 39.25 203 ILE X N 1
ATOM 1540 C CA . ILE A 1 203 ? 6.387 19.618 30.056 1.00 35.41 203 ILE X CA 1
ATOM 1541 C C . ILE A 1 203 ? 6.776 18.389 30.899 1.00 37.95 203 ILE X C 1
ATOM 1542 O O . ILE A 1 203 ? 7.942 17.965 30.804 1.00 40.09 203 ILE X O 1
ATOM 1547 N N . GLU A 1 204 ? 5.825 17.749 31.578 1.00 37.56 204 GLU X N 1
ATOM 1548 C CA . GLU A 1 204 ? 5.967 16.392 32.191 1.00 44.31 204 GLU X CA 1
ATOM 1549 C C . GLU A 1 204 ? 6.755 15.433 31.264 1.00 44.37 204 GLU X C 1
ATOM 1550 O O . GLU A 1 204 ? 7.780 14.858 31.668 1.00 41.81 204 GLU X O 1
ATOM 1556 N N . TYR A 1 205 ? 6.288 15.213 30.043 1.00 43.81 205 TYR X N 1
ATOM 1557 C CA . TYR A 1 205 ? 6.899 14.239 29.107 1.00 39.94 205 TYR X CA 1
ATOM 1558 C C . TYR A 1 205 ? 8.383 14.537 28.904 1.00 36.96 205 TYR X C 1
ATOM 1559 O O . TYR A 1 205 ? 9.134 13.571 28.698 1.00 38.71 205 TYR X O 1
ATOM 1568 N N . LEU A 1 206 ? 8.790 15.812 28.915 1.00 35.32 206 LEU X N 1
ATOM 1569 C CA . LEU A 1 206 ? 10.207 16.191 28.649 1.00 38.93 206 LEU X CA 1
ATOM 1570 C C . LEU A 1 206 ? 11.086 15.693 29.806 1.00 38.49 206 LEU X C 1
ATOM 1571 O O . LEU A 1 206 ? 12.173 15.113 29.531 1.00 38.08 206 LEU X O 1
ATOM 1576 N N . PHE A 1 207 ? 10.602 15.839 31.035 1.00 36.40 207 PHE X N 1
ATOM 1577 C CA . PHE A 1 207 ? 11.263 15.335 32.261 1.00 39.39 207 PHE X CA 1
ATOM 1578 C C . PHE A 1 207 ? 11.263 13.807 32.220 1.00 41.15 207 PHE X C 1
ATOM 1579 O O . PHE A 1 207 ? 12.326 13.215 32.573 1.00 43.16 207 PHE X O 1
ATOM 1587 N N . ASP A 1 208 ? 10.159 13.193 31.765 1.00 38.48 208 ASP X N 1
ATOM 1588 C CA . ASP A 1 208 ? 10.032 11.713 31.658 1.00 40.00 208 ASP X CA 1
ATOM 1589 C C . ASP A 1 208 ? 11.085 11.167 30.683 1.00 37.49 208 ASP X C 1
ATOM 1590 O O . ASP A 1 208 ? 11.762 10.178 31.017 1.00 38.86 208 ASP X O 1
ATOM 1595 N N . ILE A 1 209 ? 11.304 11.835 29.559 1.00 34.91 209 ILE X N 1
ATOM 1596 C CA . ILE A 1 209 ? 12.311 11.373 28.562 1.00 35.96 209 ILE X CA 1
ATOM 1597 C C . ILE A 1 209 ? 13.715 11.363 29.202 1.00 36.99 209 ILE X C 1
ATOM 1598 O O . ILE A 1 209 ? 14.442 10.362 29.034 1.00 40.01 209 ILE X O 1
ATOM 1603 N N . ILE A 1 210 ? 14.145 12.451 29.837 1.00 35.04 210 ILE X N 1
ATOM 1604 C CA . ILE A 1 210 ? 15.547 12.561 30.332 1.00 38.36 210 ILE X CA 1
ATOM 1605 C C . ILE A 1 210 ? 15.749 11.699 31.594 1.00 41.65 210 ILE X C 1
ATOM 1606 O O . ILE A 1 210 ? 16.862 11.175 31.774 1.00 44.86 210 ILE X O 1
ATOM 1611 N N . GLU A 1 211 ? 14.720 11.508 32.415 1.00 43.77 211 GLU X N 1
ATOM 1612 C CA . GLU A 1 211 ? 14.847 10.732 33.671 1.00 48.18 211 GLU X CA 1
ATOM 1613 C C . GLU A 1 211 ? 14.856 9.239 33.345 1.00 46.61 211 GLU X C 1
ATOM 1614 O O . GLU A 1 211 ? 15.634 8.530 33.967 1.00 59.42 211 GLU X O 1
ATOM 1620 N N . LYS A 1 212 ? 14.060 8.788 32.380 1.00 48.11 212 LYS X N 1
ATOM 1621 C CA . LYS A 1 212 ? 13.771 7.346 32.171 1.00 46.44 212 LYS X CA 1
ATOM 1622 C C . LYS A 1 212 ? 14.548 6.778 30.983 1.00 39.70 212 LYS X C 1
ATOM 1623 O O . LYS A 1 212 ? 14.471 5.566 30.773 1.00 44.11 212 LYS X O 1
ATOM 1629 N N . THR A 1 213 ? 15.258 7.597 30.214 1.00 35.79 213 THR X N 1
ATOM 1630 C CA . THR A 1 213 ? 16.011 7.117 29.033 1.00 35.07 213 THR X CA 1
ATOM 1631 C C . THR A 1 213 ? 17.358 7.822 28.949 1.00 33.19 213 THR X C 1
ATOM 1632 O O . THR A 1 213 ? 17.574 8.798 29.675 1.00 36.64 213 THR X O 1
ATOM 1636 N N . GLU A 1 214 ? 18.155 7.393 27.976 1.00 37.16 214 GLU X N 1
ATOM 1637 C CA . GLU A 1 214 ? 19.551 7.821 27.719 1.00 40.67 214 GLU X CA 1
ATOM 1638 C C . GLU A 1 214 ? 19.551 9.037 26.770 1.00 42.20 214 GLU X C 1
ATOM 1639 O O . GLU A 1 214 ? 20.644 9.369 26.247 1.00 43.98 214 GLU X O 1
ATOM 1645 N N . ILE A 1 215 ? 18.381 9.632 26.490 1.00 39.09 215 ILE X N 1
ATOM 1646 C CA . ILE A 1 215 ? 18.239 10.670 25.428 1.00 40.80 215 ILE X CA 1
ATOM 1647 C C . ILE A 1 215 ? 18.652 12.015 26.009 1.00 39.60 215 ILE X C 1
ATOM 1648 O O . ILE A 1 215 ? 18.166 12.448 27.058 1.00 42.26 215 ILE X O 1
ATOM 1653 N N . PRO A 1 216 ? 19.662 12.656 25.400 1.00 37.90 216 PRO X N 1
ATOM 1654 C CA . PRO A 1 216 ? 20.180 13.907 25.926 1.00 36.68 216 PRO X CA 1
ATOM 1655 C C . PRO A 1 216 ? 19.130 15.020 25.808 1.00 42.04 216 PRO X C 1
ATOM 1656 O O . PRO A 1 216 ? 18.395 15.056 24.803 1.00 43.15 216 PRO X O 1
ATOM 1660 N N . ILE A 1 217 ? 19.169 15.950 26.766 1.00 37.65 217 ILE X N 1
ATOM 1661 C CA . ILE A 1 217 ? 18.169 17.042 26.946 1.00 35.82 217 ILE X CA 1
ATOM 1662 C C . ILE A 1 217 ? 18.216 18.041 25.772 1.00 36.06 217 ILE X C 1
ATOM 1663 O O . ILE A 1 217 ? 17.202 18.758 25.574 1.00 36.42 217 ILE X O 1
ATOM 1668 N N . GLN A 1 218 ? 19.294 18.074 24.984 1.00 38.11 218 GLN X N 1
ATOM 1669 C CA . GLN A 1 218 ? 19.567 19.138 23.960 1.00 43.86 218 GLN X CA 1
ATOM 1670 C C . GLN A 1 218 ? 18.678 19.007 22.700 1.00 44.35 218 GLN X C 1
ATOM 1671 O O . GLN A 1 218 ? 18.621 19.933 21.883 1.00 48.37 218 GLN X O 1
ATOM 1677 N N . HIS A 1 219 ? 18.055 17.865 22.485 1.00 46.35 219 HIS X N 1
ATOM 1678 C CA . HIS A 1 219 ? 17.152 17.635 21.341 1.00 45.16 219 HIS X CA 1
ATOM 1679 C C . HIS A 1 219 ? 15.762 18.189 21.653 1.00 43.60 219 HIS X C 1
ATOM 1680 O O . HIS A 1 219 ? 14.963 18.215 20.733 1.00 49.79 219 HIS X O 1
ATOM 1687 N N . LEU A 1 220 ? 15.471 18.531 22.910 1.00 40.41 220 LEU X N 1
ATOM 1688 C CA . LEU A 1 220 ? 14.095 18.806 23.389 1.00 35.50 220 LEU X CA 1
ATOM 1689 C C . LEU A 1 220 ? 13.966 20.304 23.582 1.00 35.59 220 LEU X C 1
ATOM 1690 O O . LEU A 1 220 ? 14.618 20.847 24.447 1.00 37.71 220 LEU X O 1
ATOM 1695 N N . TYR A 1 221 ? 13.120 20.923 22.785 1.00 33.18 221 TYR X N 1
ATOM 1696 C CA . TYR A 1 221 ? 13.085 22.375 22.595 1.00 31.71 221 TYR X CA 1
ATOM 1697 C C . TYR A 1 221 ? 11.637 22.783 22.693 1.00 30.14 221 TYR X C 1
ATOM 1698 O O . TYR A 1 221 ? 10.980 22.902 21.678 1.00 28.24 221 TYR X O 1
ATOM 1707 N N . PRO A 1 222 ? 11.083 22.929 23.910 1.00 32.80 222 PRO X N 1
ATOM 1708 C CA . PRO A 1 222 ? 9.701 23.383 24.072 1.00 32.58 222 PRO X CA 1
ATOM 1709 C C . PRO A 1 222 ? 9.553 24.879 23.772 1.00 33.38 222 PRO X C 1
ATOM 1710 O O . PRO A 1 222 ? 10.460 25.571 24.078 1.00 34.60 222 PRO X O 1
ATOM 1714 N N . THR A 1 223 ? 8.415 25.330 23.237 1.00 32.85 223 THR X N 1
ATOM 1715 C CA . THR A 1 223 ? 8.122 26.771 23.014 1.00 34.16 223 THR X CA 1
ATOM 1716 C C . THR A 1 223 ? 6.864 27.154 23.810 1.00 31.67 223 THR X C 1
ATOM 1717 O O . THR A 1 223 ? 6.296 26.268 24.469 1.00 29.57 223 THR X O 1
ATOM 1721 N N . HIS A 1 224 ? 6.460 28.429 23.751 1.00 30.76 224 HIS X N 1
ATOM 1722 C CA . HIS A 1 224 ? 5.347 29.020 24.542 1.00 36.98 224 HIS X CA 1
ATOM 1723 C C . HIS A 1 224 ? 5.635 28.868 26.030 1.00 34.08 224 HIS X C 1
ATOM 1724 O O . HIS A 1 224 ? 4.725 28.747 26.795 1.00 35.45 224 HIS X O 1
ATOM 1731 N N . MET A 1 225 ? 6.893 28.863 26.402 1.00 38.33 225 MET X N 1
ATOM 1732 C CA . MET A 1 225 ? 7.318 28.589 27.792 1.00 38.57 225 MET X CA 1
ATOM 1733 C C . MET A 1 225 ? 7.186 29.834 28.688 1.00 35.70 225 MET X C 1
ATOM 1734 O O . MET A 1 225 ? 7.347 29.653 29.865 1.00 37.13 225 MET X O 1
ATOM 1739 N N . SER A 1 226 ? 6.758 30.993 28.174 1.00 35.29 226 SER X N 1
ATOM 1740 C CA . SER A 1 226 ? 6.317 32.150 29.000 1.00 39.02 226 SER X CA 1
ATOM 1741 C C . SER A 1 226 ? 4.789 32.249 29.047 1.00 39.00 226 SER X C 1
ATOM 1742 O O . SER A 1 226 ? 4.298 33.224 29.532 1.00 41.40 226 SER X O 1
ATOM 1745 N N . ARG A 1 227 ? 4.052 31.244 28.598 1.00 45.59 227 ARG X N 1
ATOM 1746 C CA . ARG A 1 227 ? 2.564 31.261 28.567 1.00 42.78 227 ARG X CA 1
ATOM 1747 C C . ARG A 1 227 ? 2.031 31.555 29.981 1.00 42.14 227 ARG X C 1
ATOM 1748 O O . ARG A 1 227 ? 1.027 32.247 30.109 1.00 42.60 227 ARG X O 1
ATOM 1756 N N . SER A 1 228 ? 2.687 31.060 31.024 1.00 42.82 228 SER X N 1
ATOM 1757 C CA . SER A 1 228 ? 2.322 31.323 32.439 1.00 41.83 228 SER X CA 1
ATOM 1758 C C . SER A 1 228 ? 3.576 31.304 33.320 1.00 45.74 228 SER X C 1
ATOM 1759 O O . SER A 1 228 ? 4.578 30.635 32.927 1.00 44.16 228 SER X O 1
ATOM 1762 N N . ARG A 1 229 ? 3.536 31.999 34.464 1.00 50.01 229 ARG X N 1
ATOM 1763 C CA . ARG A 1 229 ? 4.642 31.934 35.463 1.00 51.15 229 ARG X CA 1
ATOM 1764 C C . ARG A 1 229 ? 4.865 30.458 35.823 1.00 42.27 229 ARG X C 1
ATOM 1765 O O . ARG A 1 229 ? 6.011 30.058 35.906 1.00 39.77 229 ARG X O 1
ATOM 1773 N N . LYS A 1 230 ? 3.807 29.676 36.030 1.00 43.89 230 LYS X N 1
ATOM 1774 C CA . LYS A 1 230 ? 3.943 28.268 36.480 1.00 48.81 230 LYS X CA 1
ATOM 1775 C C . LYS A 1 230 ? 4.702 27.480 35.393 1.00 46.32 230 LYS X C 1
ATOM 1776 O O . LYS A 1 230 ? 5.682 26.768 35.724 1.00 43.81 230 LYS X O 1
ATOM 1782 N N . LEU A 1 231 ? 4.336 27.639 34.121 1.00 42.11 231 LEU X N 1
ATOM 1783 C CA . LEU A 1 231 ? 5.057 26.933 33.031 1.00 42.56 231 LEU X CA 1
ATOM 1784 C C . LEU A 1 231 ? 6.503 27.434 32.950 1.00 39.69 231 LEU X C 1
ATOM 1785 O O . LEU A 1 231 ? 7.421 26.597 32.732 1.00 42.08 231 LEU X O 1
ATOM 1790 N N . PHE A 1 232 ? 6.720 28.740 33.059 1.00 37.33 232 PHE X N 1
ATOM 1791 C CA . PHE A 1 232 ? 8.085 29.305 32.936 1.00 38.15 232 PHE X CA 1
ATOM 1792 C C . PHE A 1 232 ? 8.976 28.785 34.067 1.00 37.77 232 PHE X C 1
ATOM 1793 O O . PHE A 1 232 ? 10.165 28.452 33.789 1.00 41.63 232 PHE X O 1
ATOM 1801 N N . GLU A 1 233 ? 8.441 28.605 35.272 1.00 38.68 233 GLU X N 1
ATOM 1802 C CA . GLU A 1 233 ? 9.273 28.058 36.372 1.00 45.11 233 GLU X CA 1
ATOM 1803 C C . GLU A 1 233 ? 9.521 26.548 36.132 1.00 40.59 233 GLU X C 1
ATOM 1804 O O . GLU A 1 233 ? 10.664 26.115 36.358 1.00 37.38 233 GLU X O 1
ATOM 1810 N N . GLN A 1 234 ? 8.611 25.786 35.515 1.00 42.92 234 GLN X N 1
ATOM 1811 C CA . GLN A 1 234 ? 8.945 24.424 34.998 1.00 40.11 234 GLN X CA 1
ATOM 1812 C C . GLN A 1 234 ? 10.077 24.560 33.954 1.00 40.12 234 GLN X C 1
ATOM 1813 O O . GLN A 1 234 ? 11.027 23.715 33.928 1.00 36.99 234 GLN X O 1
ATOM 1819 N N . GLY A 1 235 ? 10.038 25.610 33.130 1.00 36.33 235 GLY X N 1
ATOM 1820 C CA . GLY A 1 235 ? 11.089 25.892 32.131 1.00 37.82 235 GLY X CA 1
ATOM 1821 C C . GLY A 1 235 ? 12.462 26.119 32.747 1.00 40.39 235 GLY X C 1
ATOM 1822 O O . GLY A 1 235 ? 13.469 25.560 32.218 1.00 35.77 235 GLY X O 1
ATOM 1823 N N . LEU A 1 236 ? 12.550 26.932 33.808 1.00 41.97 236 LEU X N 1
ATOM 1824 C CA . LEU A 1 236 ? 13.854 27.199 34.482 1.00 39.49 236 LEU X CA 1
ATOM 1825 C C . LEU A 1 236 ? 14.366 25.922 35.144 1.00 36.67 236 LEU X C 1
ATOM 1826 O O . LEU A 1 236 ? 15.581 25.711 35.143 1.00 37.04 236 LEU X O 1
ATOM 1831 N N . GLU A 1 237 ? 13.494 25.047 35.617 1.00 37.78 237 GLU X N 1
ATOM 1832 C CA . GLU A 1 237 ? 13.984 23.760 36.156 1.00 42.89 237 GLU X CA 1
ATOM 1833 C C . GLU A 1 237 ? 14.598 22.960 35.002 1.00 44.17 237 GLU X C 1
ATOM 1834 O O . GLU A 1 237 ? 15.666 22.317 35.219 1.00 46.34 237 GLU X O 1
ATOM 1840 N N . PHE A 1 238 ? 13.999 23.050 33.806 1.00 41.01 238 PHE X N 1
ATOM 1841 C CA . PHE A 1 238 ? 14.466 22.340 32.588 1.00 36.63 238 PHE X CA 1
ATOM 1842 C C . PHE A 1 238 ? 15.813 22.931 32.150 1.00 36.40 238 PHE X C 1
ATOM 1843 O O . PHE A 1 238 ? 16.726 22.135 31.808 1.00 41.46 238 PHE X O 1
ATOM 1851 N N . ALA A 1 239 ? 15.948 24.263 32.128 1.00 35.41 239 ALA X N 1
ATOM 1852 C CA . ALA A 1 239 ? 17.235 24.971 31.855 1.00 38.72 239 ALA X CA 1
ATOM 1853 C C . ALA A 1 239 ? 18.313 24.523 32.839 1.00 37.05 239 ALA X C 1
ATOM 1854 O O . ALA A 1 239 ? 19.459 24.297 32.368 1.00 33.86 239 ALA X O 1
ATOM 1856 N N . LYS A 1 240 ? 17.970 24.406 34.133 1.00 36.72 240 LYS X N 1
ATOM 1857 C CA . LYS A 1 240 ? 18.974 24.071 35.177 1.00 40.55 240 LYS X CA 1
ATOM 1858 C C . LYS A 1 240 ? 19.531 22.695 34.854 1.00 41.46 240 LYS X C 1
ATOM 1859 O O . LYS A 1 240 ? 20.696 22.479 35.141 1.00 46.17 240 LYS X O 1
ATOM 1865 N N . ARG A 1 241 ? 18.777 21.835 34.179 1.00 36.46 241 ARG X N 1
ATOM 1866 C CA . ARG A 1 241 ? 19.328 20.507 33.816 1.00 33.38 241 ARG X CA 1
ATOM 1867 C C . ARG A 1 241 ? 20.036 20.518 32.468 1.00 32.16 241 ARG X C 1
ATOM 1868 O O . ARG A 1 241 ? 20.478 19.443 32.074 1.00 36.27 241 ARG X O 1
ATOM 1876 N N . GLY A 1 242 ? 20.178 21.661 31.795 1.00 36.72 242 GLY X N 1
ATOM 1877 C CA . GLY A 1 242 ? 20.958 21.768 30.537 1.00 36.94 242 GLY X CA 1
ATOM 1878 C C . GLY A 1 242 ? 20.073 22.071 29.326 1.00 38.80 242 GLY X C 1
ATOM 1879 O O . GLY A 1 242 ? 20.603 22.212 28.224 1.00 39.07 242 GLY X O 1
ATOM 1880 N N . GLY A 1 243 ? 18.765 22.205 29.523 1.00 36.41 243 GLY X N 1
ATOM 1881 C CA . GLY A 1 243 ? 17.812 22.416 28.425 1.00 36.82 243 GLY X CA 1
ATOM 1882 C C . GLY A 1 243 ? 17.802 23.834 27.913 1.00 33.39 243 GLY X C 1
ATOM 1883 O O . GLY A 1 243 ? 18.219 24.697 28.655 1.00 34.85 243 GLY X O 1
ATOM 1884 N N . THR A 1 244 ? 17.365 24.036 26.661 1.00 34.40 244 THR X N 1
ATOM 1885 C CA . THR A 1 244 ? 16.984 25.355 26.102 1.00 32.93 244 THR X CA 1
ATOM 1886 C C . THR A 1 244 ? 15.469 25.388 25.932 1.00 32.36 244 THR X C 1
ATOM 1887 O O . THR A 1 244 ? 14.921 24.371 25.568 1.00 37.40 244 THR X O 1
ATOM 1891 N N . ILE A 1 245 ? 14.849 26.502 26.302 1.00 29.61 245 ILE X N 1
ATOM 1892 C CA . ILE A 1 245 ? 13.399 26.773 26.183 1.00 33.17 245 ILE X CA 1
ATOM 1893 C C . ILE A 1 245 ? 13.246 27.967 25.237 1.00 33.47 245 ILE X C 1
ATOM 1894 O O . ILE A 1 245 ? 14.197 28.7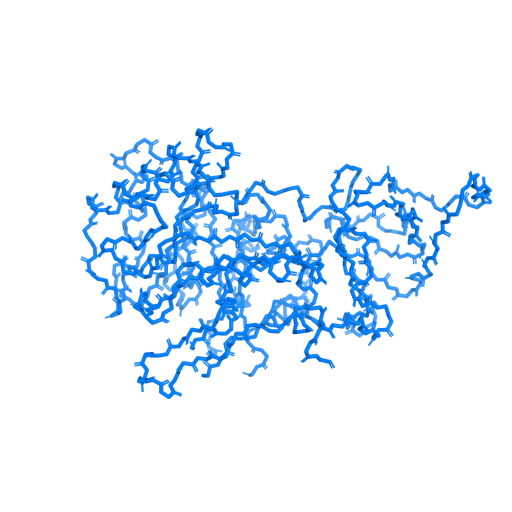39 25.132 1.00 34.09 245 ILE X O 1
ATOM 1899 N N . ASP A 1 246 ? 12.087 28.066 24.571 1.00 33.94 246 ASP X N 1
ATOM 1900 C CA . ASP A 1 246 ? 11.709 29.151 23.636 1.00 32.30 246 ASP X CA 1
ATOM 1901 C C . ASP A 1 246 ? 10.507 29.862 24.230 1.00 30.03 246 ASP X C 1
ATOM 1902 O O . ASP A 1 246 ? 9.634 29.206 24.778 1.00 30.73 246 ASP X O 1
ATOM 1907 N N . LEU A 1 247 ? 10.531 31.178 24.178 1.00 32.09 247 LEU X N 1
ATOM 1908 C CA . LEU A 1 247 ? 9.480 32.076 24.698 1.00 34.76 247 LEU X CA 1
ATOM 1909 C C . LEU A 1 247 ? 8.908 32.805 23.486 1.00 33.51 247 LEU X C 1
ATOM 1910 O O . LEU A 1 247 ? 9.688 33.239 22.593 1.00 31.23 247 LEU X O 1
ATOM 1915 N N . THR A 1 248 ? 7.601 32.941 23.419 1.00 32.06 248 THR X N 1
ATOM 1916 C CA . THR A 1 248 ? 7.004 33.648 22.270 1.00 34.44 248 THR X CA 1
ATOM 1917 C C . THR A 1 248 ? 7.261 35.135 22.499 1.00 31.52 248 THR X C 1
ATOM 1918 O O . THR A 1 248 ? 6.814 35.681 23.529 1.00 31.30 248 THR X O 1
ATOM 1922 N N . ALA A 1 249 ? 7.971 35.750 21.574 1.00 30.97 249 ALA X N 1
ATOM 1923 C CA . ALA A 1 249 ? 8.220 37.202 21.551 1.00 32.87 249 ALA X CA 1
ATOM 1924 C C . ALA A 1 249 ? 6.925 37.973 21.830 1.00 36.18 249 ALA X C 1
ATOM 1925 O O . ALA A 1 249 ? 5.840 37.544 21.406 1.00 38.37 249 ALA X O 1
ATOM 1927 N N . LEU A 1 250 ? 7.063 39.109 22.507 1.00 43.10 250 LEU X N 1
ATOM 1928 C CA . LEU A 1 250 ? 5.994 40.122 22.644 1.00 46.46 250 LEU X CA 1
ATOM 1929 C C . LEU A 1 250 ? 5.708 40.665 21.243 1.00 42.33 250 LEU X C 1
ATOM 1930 O O . LEU A 1 250 ? 6.671 40.964 20.521 1.00 42.58 250 LEU X O 1
ATOM 1935 N N . GLN A 1 251 ? 4.443 40.668 20.838 1.00 43.72 251 GLN X N 1
ATOM 1936 C CA . GLN A 1 251 ? 4.001 41.238 19.533 1.00 47.48 251 GLN X CA 1
ATOM 1937 C C . GLN A 1 251 ? 3.879 42.757 19.699 1.00 46.23 251 GLN X C 1
ATOM 1938 O O . GLN A 1 251 ? 3.338 43.229 20.692 1.00 45.90 251 GLN X O 1
ATOM 1944 N N . PRO A 1 252 ? 4.366 43.587 18.754 1.00 46.73 252 PRO X N 1
ATOM 1945 C CA . PRO A 1 252 ? 4.160 45.036 18.813 1.00 52.93 252 PRO X CA 1
ATOM 1946 C C . PRO A 1 252 ? 2.739 45.528 19.124 1.00 59.44 252 PRO X C 1
ATOM 1947 O O . PRO A 1 252 ? 2.634 46.561 19.759 1.00 73.83 252 PRO X O 1
ATOM 1951 N N . LYS A 1 253 ? 1.712 44.750 18.768 1.00 74.79 253 LYS X N 1
ATOM 1952 C CA . LYS A 1 253 ? 0.271 45.034 19.046 1.00 80.31 253 LYS X CA 1
ATOM 1953 C C . LYS A 1 253 ? 0.092 45.348 20.538 1.00 69.89 253 LYS X C 1
ATOM 1954 O O . LYS A 1 253 ? -0.267 44.420 21.260 1.00 74.79 253 LYS X O 1
ATOM 1960 N N . ALA A 1 260 ? -0.974 40.450 30.511 1.00 93.37 260 ALA X N 1
ATOM 1961 C CA . ALA A 1 260 ? -0.219 41.704 30.725 1.00 94.73 260 ALA X CA 1
ATOM 1962 C C . ALA A 1 260 ? 0.377 41.719 32.139 1.00 93.84 260 ALA X C 1
ATOM 1963 O O . ALA A 1 260 ? 1.029 42.726 32.465 1.00 100.21 260 ALA X O 1
ATOM 1965 N N . GLU A 1 261 ? 0.182 40.654 32.934 1.00 84.39 261 GLU X N 1
ATOM 1966 C CA . GLU A 1 261 ? 0.839 40.470 34.262 1.00 88.75 261 GLU X CA 1
ATOM 1967 C C . GLU A 1 261 ? 2.261 39.910 34.050 1.00 83.35 261 GLU X C 1
ATOM 1968 O O . GLU A 1 261 ? 3.267 40.672 34.245 1.00 74.79 261 GLU X O 1
ATOM 1974 N N . PHE A 1 262 ? 2.341 38.630 33.657 1.00 67.24 262 PHE X N 1
ATOM 1975 C CA . PHE A 1 262 ? 3.584 37.868 33.377 1.00 51.84 262 PHE X CA 1
ATOM 1976 C C . PHE A 1 262 ? 3.793 37.787 31.861 1.00 48.28 262 PHE X C 1
ATOM 1977 O O . PHE A 1 262 ? 2.981 37.220 31.146 1.00 50.49 262 PHE 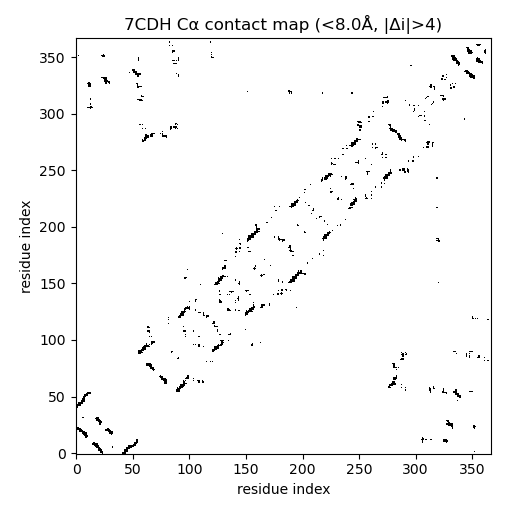X O 1
ATOM 1985 N N . THR A 1 263 ? 4.874 38.379 31.380 1.00 43.25 263 THR X N 1
ATOM 1986 C CA . THR A 1 263 ? 5.198 38.429 29.953 1.00 43.21 263 THR X CA 1
ATOM 1987 C C . THR A 1 263 ? 6.569 37.816 29.710 1.00 44.67 263 THR X C 1
ATOM 1988 O O . THR A 1 263 ? 7.274 37.510 30.682 1.00 46.67 263 THR X O 1
ATOM 1992 N N . THR A 1 264 ? 6.898 37.659 28.429 1.00 43.25 264 THR X N 1
ATOM 1993 C CA . THR A 1 264 ? 8.234 37.271 27.934 1.00 40.84 264 THR X CA 1
ATOM 1994 C C . THR A 1 264 ? 9.291 38.243 28.500 1.00 39.75 264 THR X C 1
ATOM 1995 O O . THR A 1 264 ? 10.384 37.779 28.834 1.00 36.39 264 THR X O 1
ATOM 1999 N N . ILE A 1 265 ? 8.997 39.535 28.606 1.00 37.87 265 ILE X N 1
ATOM 2000 C CA . ILE A 1 265 ? 9.946 40.523 29.211 1.00 42.83 265 ILE X CA 1
ATOM 2001 C C . ILE A 1 265 ? 10.291 40.086 30.653 1.00 40.21 265 ILE X C 1
ATOM 2002 O O . ILE A 1 265 ? 11.495 39.987 30.988 1.00 31.71 265 ILE X O 1
ATOM 2007 N N . ASP A 1 266 ? 9.287 39.818 31.486 1.00 39.49 266 ASP X N 1
ATOM 2008 C CA . ASP A 1 266 ? 9.507 39.345 32.875 1.00 40.70 266 ASP X CA 1
ATOM 2009 C C . ASP A 1 266 ? 10.323 38.059 32.821 1.00 46.50 266 ASP X C 1
ATOM 2010 O O . ASP A 1 266 ? 11.296 37.919 33.588 1.00 52.07 266 ASP X O 1
ATOM 2015 N N . ALA A 1 267 ? 9.937 37.143 31.941 1.00 48.58 267 ALA X N 1
ATOM 2016 C CA . ALA A 1 267 ? 10.588 35.826 31.810 1.00 46.04 267 ALA X CA 1
ATOM 2017 C C . ALA A 1 267 ? 12.093 36.015 31.560 1.00 38.71 267 ALA X C 1
ATOM 2018 O O . ALA A 1 267 ? 12.905 35.351 32.222 1.00 38.03 267 ALA X O 1
ATOM 2020 N N . ILE A 1 268 ? 12.456 36.872 30.619 1.00 34.68 268 ILE X N 1
ATOM 2021 C CA . ILE A 1 268 ? 13.876 37.071 30.205 1.00 41.29 268 ILE X CA 1
ATOM 2022 C C . ILE A 1 268 ? 14.672 37.679 31.380 1.00 42.46 268 ILE X C 1
ATOM 2023 O O . ILE A 1 268 ? 15.878 37.333 31.559 1.00 38.10 268 ILE X O 1
ATOM 2028 N N . CYS A 1 269 ? 14.042 38.583 32.128 1.00 39.74 269 CYS X N 1
ATOM 2029 C CA . CYS A 1 269 ? 14.677 39.304 33.261 1.00 41.84 269 CYS X CA 1
ATOM 2030 C C . CYS A 1 269 ? 14.921 38.316 34.395 1.00 37.08 269 CYS X C 1
ATOM 2031 O O . CYS A 1 269 ? 16.037 38.301 34.929 1.00 35.73 269 CYS X O 1
ATOM 2034 N N . GLU A 1 270 ? 13.949 37.458 34.673 1.00 35.41 270 GLU X N 1
ATOM 2035 C CA . GLU A 1 270 ? 14.126 36.391 35.677 1.00 37.34 270 GLU X CA 1
ATOM 2036 C C . GLU A 1 270 ? 15.255 35.468 35.224 1.00 47.19 270 GLU X C 1
ATOM 2037 O O . GLU A 1 270 ? 16.054 35.086 36.084 1.00 53.97 270 GLU X O 1
ATOM 2043 N N . ALA A 1 271 ? 15.343 35.113 33.936 1.00 47.69 271 ALA X N 1
ATOM 2044 C CA . ALA A 1 271 ? 16.334 34.106 33.499 1.00 46.00 271 ALA X CA 1
ATOM 2045 C C . ALA A 1 271 ? 17.742 34.687 33.688 1.00 41.88 271 ALA X C 1
ATOM 2046 O O . ALA A 1 271 ? 18.641 33.913 34.106 1.00 37.36 271 ALA X O 1
ATOM 2048 N N . TYR A 1 272 ? 17.918 35.983 33.405 1.00 41.72 272 TYR X N 1
ATOM 2049 C CA . TYR A 1 272 ? 19.194 36.746 33.562 1.00 53.25 272 TYR X CA 1
ATOM 2050 C C . TYR A 1 272 ? 19.663 36.783 35.033 1.00 53.81 272 TYR X C 1
ATOM 2051 O O . TYR A 1 272 ? 20.817 36.389 35.317 1.00 60.32 272 TYR X O 1
ATOM 2060 N N . GLU A 1 273 ? 18.801 37.255 35.938 1.00 55.79 273 GLU X N 1
ATOM 2061 C CA . GLU A 1 273 ? 19.075 37.355 37.400 1.00 58.80 273 GLU X CA 1
ATOM 2062 C C . GLU A 1 273 ? 19.508 35.993 37.956 1.00 58.36 273 GLU X C 1
ATOM 2063 O O . GLU A 1 273 ? 20.320 35.997 38.929 1.00 60.64 273 GLU X O 1
ATOM 2069 N N . ASN A 1 274 ? 19.028 34.891 37.354 1.00 42.27 274 ASN X N 1
ATOM 2070 C CA . ASN A 1 274 ? 19.311 33.512 37.822 1.00 39.54 274 ASN X CA 1
ATOM 2071 C C . ASN A 1 274 ? 20.378 32.828 36.957 1.00 36.26 274 ASN X C 1
ATOM 2072 O O . ASN A 1 274 ? 20.563 31.636 37.129 1.00 43.30 274 ASN X O 1
ATOM 2077 N N . GLY A 1 275 ? 21.114 33.560 36.124 1.00 32.09 275 GLY X N 1
ATOM 2078 C CA . GLY A 1 275 ? 22.197 32.999 35.295 1.00 39.04 275 GLY X CA 1
ATOM 2079 C C . GLY A 1 275 ? 21.748 31.908 34.318 1.00 44.41 275 GLY X C 1
ATOM 2080 O O . GLY A 1 275 ? 22.568 30.997 34.062 1.00 47.98 275 GLY X O 1
ATOM 2081 N N . LEU A 1 276 ? 20.547 32.026 33.730 1.00 38.10 276 LEU X N 1
ATOM 2082 C CA . LEU A 1 276 ? 20.005 31.046 32.770 1.00 38.68 276 LEU X CA 1
ATOM 2083 C C . LEU A 1 276 ? 19.642 31.694 31.428 1.00 37.68 276 LEU X C 1
ATOM 2084 O O . LEU A 1 276 ? 19.047 31.018 30.586 1.00 41.58 276 LEU X O 1
ATOM 2089 N N . LEU A 1 277 ? 20.050 32.922 31.176 1.00 34.77 277 LEU X N 1
ATOM 2090 C CA . LEU A 1 277 ? 19.801 33.549 29.864 1.00 34.76 277 LEU X CA 1
ATOM 2091 C C . LEU A 1 277 ? 20.496 32.755 28.745 1.00 34.58 277 LEU X C 1
ATOM 2092 O O . LEU A 1 277 ? 20.101 32.927 27.587 1.00 43.94 277 LEU X O 1
ATOM 2097 N N . ASP A 1 278 ? 21.454 31.890 29.037 1.00 35.19 278 ASP X N 1
ATOM 2098 C CA . ASP A 1 278 ? 22.114 31.071 27.978 1.00 42.04 278 ASP X CA 1
ATOM 2099 C C . ASP A 1 278 ? 21.132 29.988 27.493 1.00 41.09 278 ASP X C 1
ATOM 2100 O O . ASP A 1 278 ? 21.348 29.424 26.416 1.00 38.07 278 ASP X O 1
ATOM 2105 N N . ASN A 1 279 ? 20.044 29.758 28.221 1.00 35.15 279 ASN X N 1
ATOM 2106 C CA . ASN A 1 279 ? 19.164 28.600 27.981 1.00 36.20 279 ASN X CA 1
ATOM 2107 C C . ASN A 1 279 ? 17.849 29.109 27.400 1.00 33.48 279 ASN X C 1
ATOM 2108 O O . ASN A 1 279 ? 16.876 28.405 27.462 1.00 36.65 279 ASN X O 1
ATOM 2113 N N . VAL A 1 280 ? 17.822 30.310 26.850 1.00 34.05 280 VAL X N 1
ATOM 2114 C CA . VAL A 1 280 ? 16.538 30.965 26.504 1.00 32.29 280 VAL X CA 1
ATOM 2115 C C . VAL A 1 280 ? 16.629 31.451 25.076 1.00 32.01 280 VAL X C 1
ATOM 2116 O O . VAL A 1 280 ? 17.667 32.001 24.729 1.00 32.67 280 VAL X O 1
ATOM 2120 N N . THR A 1 281 ? 15.615 31.142 24.264 1.00 33.42 281 THR X N 1
ATOM 2121 C CA . THR A 1 281 ? 15.463 31.742 22.916 1.00 31.88 281 THR X CA 1
ATOM 2122 C C . THR A 1 281 ? 14.128 32.471 22.922 1.00 28.02 281 THR X C 1
ATOM 2123 O O . THR A 1 281 ? 13.326 32.191 23.794 1.00 24.86 281 THR X O 1
ATOM 2127 N N . ILE A 1 282 ? 13.946 33.398 22.003 1.00 28.88 282 ILE X N 1
ATOM 2128 C CA . ILE A 1 282 ? 12.600 33.900 21.637 1.00 32.14 282 ILE X CA 1
ATOM 2129 C C . ILE A 1 282 ? 12.312 33.630 20.149 1.00 34.62 282 ILE X C 1
ATOM 2130 O O . ILE A 1 282 ? 13.267 33.482 19.314 1.00 29.11 282 ILE X O 1
ATOM 2135 N N . SER A 1 283 ? 11.019 33.600 19.825 1.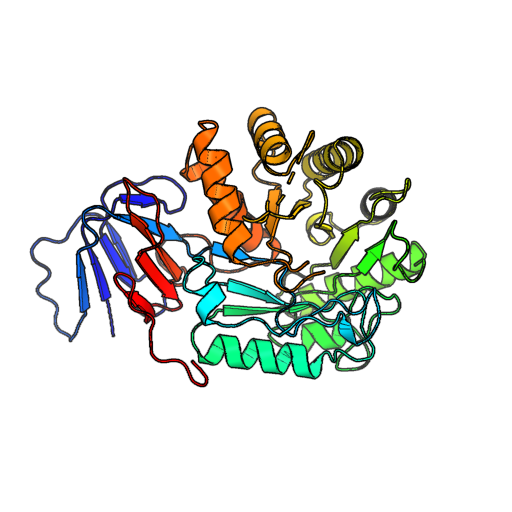00 35.55 283 SER X N 1
ATOM 2136 C CA . SER A 1 283 ? 10.514 33.390 18.444 1.00 34.39 283 SER X CA 1
ATOM 2137 C C . SER A 1 283 ? 9.230 34.200 18.221 1.00 30.61 283 SER X C 1
ATOM 2138 O O . SER A 1 283 ? 8.458 34.411 19.186 1.00 27.76 283 SER X O 1
ATOM 2141 N N . SER A 1 284 ? 8.986 34.636 16.991 1.00 30.11 284 SER X N 1
ATOM 2142 C CA . SER A 1 284 ? 7.795 35.465 16.659 1.00 30.64 284 SER X CA 1
ATOM 2143 C C . SER A 1 284 ? 6.552 34.605 16.707 1.00 32.72 284 SER X C 1
ATOM 2144 O O . SER A 1 284 ? 5.476 35.128 17.118 1.00 39.98 284 SER X O 1
ATOM 2147 N N . ASP A 1 285 ? 6.687 33.347 16.285 1.00 33.02 285 ASP X N 1
ATOM 2148 C CA . ASP A 1 285 ? 5.524 32.538 15.849 1.00 35.47 285 ASP X CA 1
ATOM 2149 C C . ASP A 1 285 ? 4.851 33.282 14.684 1.00 34.72 285 ASP X C 1
ATOM 2150 O O . ASP A 1 285 ? 3.618 33.434 14.683 1.00 33.23 285 ASP X O 1
ATOM 2155 N N . GLY A 1 286 ? 5.659 33.821 13.781 1.00 32.10 286 GLY X N 1
ATOM 2156 C CA . GLY A 1 286 ? 5.182 34.727 12.730 1.00 36.29 286 GLY X CA 1
ATOM 2157 C C . GLY A 1 286 ? 4.185 34.023 11.834 1.00 35.65 286 GLY X C 1
ATOM 2158 O O . GLY A 1 286 ? 4.434 32.848 11.556 1.00 32.31 286 GLY X O 1
ATOM 2159 N N . GLN A 1 287 ? 3.138 34.741 11.398 1.00 35.00 287 GLN X N 1
ATOM 2160 C CA . GLN A 1 287 ? 1.974 34.243 10.601 1.00 38.66 287 GLN X CA 1
ATOM 2161 C C . GLN A 1 287 ? 1.110 33.278 11.434 1.00 42.49 287 GLN X C 1
ATOM 2162 O O . GLN A 1 287 ? 0.108 32.783 10.907 1.00 39.80 287 GLN X O 1
ATOM 2168 N N . GLY A 1 288 ? 1.485 33.006 12.685 1.00 46.20 288 GLY X N 1
ATOM 2169 C CA . GLY A 1 288 ? 0.677 32.195 13.605 1.00 48.52 288 GLY X CA 1
ATOM 2170 C C . GLY A 1 288 ? -0.663 32.862 13.859 1.00 52.27 288 GLY X C 1
ATOM 2171 O O . GLY A 1 288 ? -0.821 34.046 13.469 1.00 51.50 288 GLY X O 1
ATOM 2172 N N . SER A 1 289 ? -1.606 32.111 14.434 1.00 60.30 289 SER X N 1
ATOM 2173 C CA . SER A 1 289 ? -2.915 32.599 14.950 1.00 75.31 289 SER X CA 1
ATOM 2174 C C . SER A 1 289 ? -2.737 33.280 16.325 1.00 73.16 289 SER X C 1
ATOM 2175 O O . SER A 1 289 ? -2.181 32.614 17.238 1.00 55.59 289 SER X O 1
ATOM 2178 N N . ASP A 1 303 ? -5.112 37.584 16.604 1.00 78.86 303 ASP X N 1
ATOM 2179 C CA . ASP A 1 303 ? -4.705 37.795 15.185 1.00 88.27 303 ASP X CA 1
ATOM 2180 C C . ASP A 1 303 ? -3.375 37.035 14.970 1.00 83.29 303 ASP X C 1
ATOM 2181 O O . ASP A 1 303 ? -3.293 35.843 15.468 1.00 66.03 303 ASP X O 1
ATOM 2186 N N . VAL A 1 304 ? -2.384 37.699 14.331 1.00 73.28 304 VAL X N 1
ATOM 2187 C CA . VAL A 1 304 ? -1.280 37.125 13.483 1.00 70.74 304 VAL X CA 1
ATOM 2188 C C . VAL A 1 304 ? 0.116 37.479 14.051 1.00 59.61 304 VAL X C 1
ATOM 2189 O O . VAL A 1 304 ? 0.485 38.642 14.067 1.00 51.15 304 VAL X O 1
ATOM 2193 N N . GLY A 1 305 ? 0.937 36.494 14.403 1.00 57.94 305 GLY X N 1
ATOM 2194 C CA . GLY A 1 305 ? 2.366 36.721 14.668 1.00 48.02 305 GLY X CA 1
ATOM 2195 C C . GLY A 1 305 ? 3.014 37.569 13.572 1.00 43.56 305 GLY X C 1
ATOM 2196 O O . GLY A 1 305 ? 2.766 37.301 12.395 1.00 36.18 305 GLY X O 1
ATOM 2197 N N . SER A 1 306 ? 3.865 38.537 13.952 1.00 47.26 306 SER X N 1
ATOM 2198 C CA . SER A 1 306 ? 4.810 39.252 13.054 1.00 43.70 306 SER X CA 1
ATOM 2199 C C . SER A 1 306 ? 6.248 38.905 13.458 1.00 34.87 306 SER X C 1
ATOM 2200 O O . SER A 1 306 ? 6.498 38.830 14.647 1.00 31.37 306 SER X O 1
ATOM 2203 N N . VAL A 1 307 ? 7.129 38.692 12.487 1.00 30.03 307 VAL X N 1
ATOM 2204 C CA . VAL A 1 307 ? 8.582 38.519 12.720 1.00 37.30 307 VAL X CA 1
ATOM 2205 C C . VAL A 1 307 ? 9.152 39.822 13.325 1.00 40.88 307 VAL X C 1
ATOM 2206 O O . VAL A 1 307 ? 10.238 39.750 13.947 1.00 35.47 307 VAL X O 1
ATOM 2210 N N . SER A 1 308 ? 8.453 40.955 13.176 1.00 39.05 308 SER X N 1
ATOM 2211 C CA . SER A 1 308 ? 8.794 42.241 13.845 1.00 37.37 308 SER X CA 1
ATOM 2212 C C . SER A 1 308 ? 8.836 42.051 15.377 1.00 37.90 308 SER X C 1
ATOM 2213 O O . SER A 1 308 ? 9.590 42.794 16.066 1.00 35.35 308 SER X O 1
ATOM 2216 N N . ALA A 1 309 ? 8.133 41.055 15.907 1.00 32.09 309 ALA X N 1
ATOM 2217 C CA . ALA A 1 309 ? 8.134 40.806 17.358 1.00 34.36 309 ALA X CA 1
ATOM 2218 C C . ALA A 1 309 ? 9.561 40.597 17.898 1.00 35.38 309 ALA X C 1
ATOM 2219 O O . ALA A 1 309 ? 9.757 40.809 19.099 1.00 36.41 309 ALA X O 1
ATOM 2221 N N . VAL A 1 310 ? 10.528 40.181 17.091 1.00 34.89 310 VAL X N 1
ATOM 2222 C CA . VAL A 1 310 ? 11.821 39.731 17.660 1.00 38.52 310 VAL X CA 1
ATOM 2223 C C . VAL A 1 310 ? 12.613 40.972 18.109 1.00 43.27 310 VAL X C 1
ATOM 2224 O O . VAL A 1 310 ? 13.075 41.026 19.276 1.00 39.52 310 VAL X O 1
ATOM 2228 N N . TRP A 1 311 ? 12.767 41.941 17.222 1.00 40.75 311 TRP X N 1
ATOM 2229 C CA . TRP A 1 311 ? 13.548 43.158 17.514 1.00 39.87 311 TRP X CA 1
ATOM 2230 C C . TRP A 1 311 ? 12.753 44.021 18.500 1.00 42.62 311 TRP X C 1
ATOM 2231 O O . TRP A 1 311 ? 13.349 44.639 19.410 1.00 41.88 311 TRP X O 1
ATOM 2242 N N . TYR A 1 312 ? 11.439 43.998 18.392 1.00 40.27 312 TYR X N 1
ATOM 2243 C CA . TYR A 1 312 ? 10.559 44.693 19.352 1.00 39.75 312 TYR X CA 1
ATOM 2244 C C . TYR A 1 312 ? 10.869 44.186 20.766 1.00 39.06 312 TYR X C 1
ATOM 2245 O O . TYR A 1 312 ? 10.966 45.023 21.688 1.00 40.09 312 TYR X O 1
ATOM 2254 N N . THR A 1 313 ? 10.957 42.865 20.934 1.00 39.89 313 THR X N 1
ATOM 2255 C CA . THR A 1 313 ? 11.087 42.195 22.261 1.00 41.24 313 THR X CA 1
ATOM 2256 C C . THR A 1 313 ? 12.485 42.513 22.811 1.00 37.75 313 THR X C 1
ATOM 2257 O O . THR A 1 313 ? 12.563 42.898 23.954 1.00 35.29 313 THR X O 1
ATOM 2261 N N . ILE A 1 314 ? 13.514 42.482 21.980 1.00 36.76 314 ILE X N 1
ATOM 2262 C CA . ILE A 1 314 ? 14.893 42.875 22.369 1.00 37.74 314 ILE X CA 1
ATOM 2263 C C . ILE A 1 314 ? 14.895 44.338 22.872 1.00 40.59 314 ILE X C 1
ATOM 2264 O O . ILE A 1 314 ? 15.505 44.610 23.931 1.00 34.72 314 ILE X O 1
ATOM 2269 N N . ARG A 1 315 ? 14.220 45.243 22.173 1.00 38.74 315 ARG X N 1
ATOM 2270 C CA . ARG A 1 315 ? 14.131 46.670 22.553 1.00 36.54 315 ARG X CA 1
ATOM 2271 C C . ARG A 1 315 ? 13.400 46.797 23.898 1.00 45.45 315 ARG X C 1
ATOM 2272 O O . ARG A 1 315 ? 13.813 47.654 24.702 1.00 53.55 315 ARG X O 1
ATOM 2280 N N . LYS A 1 316 ? 12.398 45.969 24.189 1.00 43.61 316 LYS X N 1
ATOM 2281 C CA . LYS A 1 316 ? 11.680 46.086 25.483 1.00 44.13 316 LYS X CA 1
ATOM 2282 C C . LYS A 1 316 ? 12.580 45.622 26.632 1.00 44.90 316 LYS X C 1
ATOM 2283 O O . LYS A 1 316 ? 12.424 46.147 27.749 1.00 52.06 316 LYS X O 1
ATOM 2289 N N . VAL A 1 317 ? 13.492 44.686 26.390 1.00 47.85 317 VAL X N 1
ATOM 2290 C CA . VAL A 1 317 ? 14.383 44.161 27.463 1.00 48.89 317 VAL X CA 1
ATOM 2291 C C . VAL A 1 317 ? 15.489 45.206 27.746 1.00 48.16 317 VAL X C 1
ATOM 2292 O O . VAL A 1 317 ? 15.763 45.466 28.927 1.00 45.63 317 VAL X O 1
ATOM 2296 N N . LEU A 1 318 ? 16.021 45.863 26.715 1.00 41.68 318 LEU X N 1
ATOM 2297 C CA . LEU A 1 318 ? 17.040 46.921 26.853 1.00 41.60 318 LEU X CA 1
ATOM 2298 C C . LEU A 1 318 ? 16.506 48.019 27.786 1.00 47.62 318 LEU X C 1
ATOM 2299 O O . LEU A 1 318 ? 17.249 48.428 28.699 1.00 56.94 318 LEU X O 1
ATOM 2304 N N . GLU A 1 319 ? 15.278 48.474 27.559 1.00 50.89 319 GLU X N 1
ATOM 2305 C CA . GLU A 1 319 ? 14.572 49.510 28.364 1.00 53.53 319 GLU X CA 1
ATOM 2306 C C . GLU A 1 319 ? 14.419 49.092 29.839 1.00 50.71 319 GLU X C 1
ATOM 2307 O O . GLU A 1 319 ? 13.930 49.914 30.619 1.00 52.91 319 GLU X O 1
ATOM 2313 N N . LYS A 1 320 ? 14.743 47.854 30.201 1.00 48.67 320 LYS X N 1
ATOM 2314 C CA . LYS A 1 320 ? 14.774 47.393 31.612 1.00 49.98 320 LYS X CA 1
ATOM 2315 C C . LYS A 1 320 ? 16.227 47.373 32.133 1.00 49.84 320 LYS X C 1
ATOM 2316 O O . LYS A 1 320 ? 16.469 46.840 33.231 1.00 50.20 320 LYS X O 1
ATOM 2322 N N . GLY A 1 321 ? 17.175 47.915 31.370 1.00 47.58 321 GLY X N 1
ATOM 2323 C CA . GLY A 1 321 ? 18.570 48.092 31.803 1.00 51.63 321 GLY X CA 1
ATOM 2324 C C . GLY A 1 321 ? 19.522 46.956 31.452 1.00 54.86 321 GLY X C 1
ATOM 2325 O O . GLY A 1 321 ? 20.762 47.197 31.652 1.00 54.75 321 GLY X O 1
ATOM 2326 N N . LEU A 1 322 ? 19.042 45.802 30.944 1.00 48.37 322 LEU X N 1
ATOM 2327 C CA . LEU A 1 322 ? 19.932 44.661 30.558 1.00 40.77 322 LEU X CA 1
ATOM 2328 C C . LEU A 1 322 ? 20.873 45.105 29.451 1.00 34.26 322 LEU X C 1
ATOM 2329 O O . LEU A 1 322 ? 20.500 45.883 28.600 1.00 31.30 322 LEU X O 1
ATOM 2334 N N . PRO A 1 323 ? 22.145 44.677 29.478 1.00 36.85 323 PRO X N 1
ATOM 2335 C CA . PRO A 1 323 ? 23.108 45.032 28.433 1.00 42.82 323 PRO X CA 1
ATOM 2336 C C . PRO A 1 323 ? 22.858 44.295 27.100 1.00 44.96 323 PRO X C 1
ATOM 2337 O O . PRO A 1 323 ? 22.510 43.148 27.103 1.00 44.76 323 PRO X O 1
ATOM 2341 N N . LEU A 1 324 ? 23.064 44.991 25.990 1.00 42.51 324 LEU X N 1
ATOM 2342 C CA . LEU A 1 324 ? 22.775 44.512 24.631 1.00 39.32 324 LEU X CA 1
ATOM 2343 C C . LEU A 1 324 ? 23.583 43.242 24.339 1.00 40.15 324 LEU X C 1
ATOM 2344 O O . LEU A 1 324 ? 23.011 42.290 23.809 1.00 43.91 324 LEU X O 1
ATOM 2349 N N . ALA A 1 325 ? 24.845 43.165 24.725 1.00 42.99 325 ALA X N 1
ATOM 2350 C CA . ALA A 1 325 ? 25.663 41.952 24.481 1.00 43.91 325 ALA X CA 1
ATOM 2351 C C . ALA A 1 325 ? 24.983 40.707 25.074 1.00 40.95 325 ALA X C 1
ATOM 2352 O O . ALA A 1 325 ? 25.211 39.592 24.562 1.00 51.18 325 ALA X O 1
ATOM 2354 N N . GLU A 1 326 ? 24.213 40.882 26.130 1.00 39.57 326 GLU X N 1
ATOM 2355 C CA . GLU A 1 326 ? 23.573 39.774 26.870 1.00 45.75 326 GLU X CA 1
ATOM 2356 C C . GLU A 1 326 ? 22.210 39.475 26.238 1.00 41.29 326 GLU X C 1
ATOM 2357 O O . GLU A 1 326 ? 21.932 38.298 25.979 1.00 39.62 326 GLU X O 1
ATOM 2363 N N . VAL A 1 327 ? 21.388 40.495 25.984 1.00 38.13 327 VAL X N 1
ATOM 2364 C CA . VAL A 1 327 ? 20.030 40.305 25.403 1.00 38.36 327 VAL X CA 1
ATOM 2365 C C . VAL A 1 327 ? 20.147 39.626 24.026 1.00 37.34 327 VAL X C 1
ATOM 2366 O O . VAL A 1 327 ? 19.436 38.707 23.787 1.00 39.39 327 VAL X O 1
ATOM 2370 N N . LEU A 1 328 ? 21.124 39.975 23.217 1.00 33.71 328 LEU X N 1
ATOM 2371 C CA . LEU A 1 328 ? 21.251 39.454 21.852 1.00 37.21 328 LEU X CA 1
ATOM 2372 C C . LEU A 1 328 ? 21.378 37.933 21.840 1.00 39.68 328 LEU X C 1
ATOM 2373 O O . LEU A 1 328 ? 21.161 37.343 20.784 1.00 43.39 328 LEU X O 1
ATOM 2378 N N . LYS A 1 329 ? 21.775 37.329 22.945 1.00 40.96 329 LYS X N 1
ATOM 2379 C CA . LYS A 1 329 ? 21.997 35.873 23.021 1.00 39.44 329 LYS X CA 1
ATOM 2380 C C . LYS A 1 329 ? 20.720 35.142 22.611 1.00 35.09 329 LYS X C 1
ATOM 2381 O O . LYS A 1 329 ? 20.861 34.050 22.053 1.00 36.16 329 LYS X O 1
ATOM 2387 N N . ILE A 1 330 ? 19.546 35.716 22.893 1.00 32.44 330 ILE X N 1
ATOM 2388 C CA . ILE A 1 330 ? 18.233 35.023 22.750 1.00 36.21 330 ILE X CA 1
ATOM 2389 C C . ILE A 1 330 ? 17.835 34.855 21.270 1.00 33.31 330 ILE X C 1
ATOM 2390 O O . ILE A 1 330 ? 16.921 34.055 20.980 1.00 34.15 330 ILE X O 1
ATOM 2395 N N . SER A 1 331 ? 18.461 35.624 20.396 1.00 28.34 331 SER X N 1
ATOM 2396 C CA . SER A 1 331 ? 18.153 35.727 18.956 1.00 28.69 331 SER X CA 1
ATOM 2397 C C . SER A 1 331 ? 19.418 35.550 18.130 1.00 27.51 331 SER X C 1
ATOM 2398 O O . SER A 1 331 ? 19.301 35.626 16.928 1.00 34.35 331 SER X O 1
ATOM 2401 N N . THR A 1 332 ? 20.556 35.230 18.724 1.00 26.83 332 THR X N 1
ATOM 2402 C CA . THR A 1 332 ? 21.789 35.013 17.946 1.00 30.08 332 THR X CA 1
ATOM 2403 C C . THR A 1 332 ? 22.473 33.758 18.487 1.00 32.59 332 THR X C 1
ATOM 2404 O O . THR A 1 332 ? 22.350 32.701 17.892 1.00 38.52 332 THR X O 1
ATOM 2408 N N . THR A 1 333 ? 23.178 33.863 19.596 1.00 37.18 333 THR X N 1
ATOM 2409 C CA . THR A 1 333 ? 24.028 32.757 20.103 1.00 34.75 333 THR X CA 1
ATOM 2410 C C . THR A 1 333 ? 23.139 31.555 20.414 1.00 31.74 333 THR X C 1
ATOM 2411 O O . THR A 1 333 ? 23.555 30.471 20.064 1.00 31.70 333 THR X O 1
ATOM 2415 N N . ASN A 1 334 ? 22.015 31.742 21.120 1.00 27.89 334 ASN X N 1
ATOM 2416 C CA . ASN A 1 334 ? 21.257 30.601 21.693 1.00 33.07 334 AS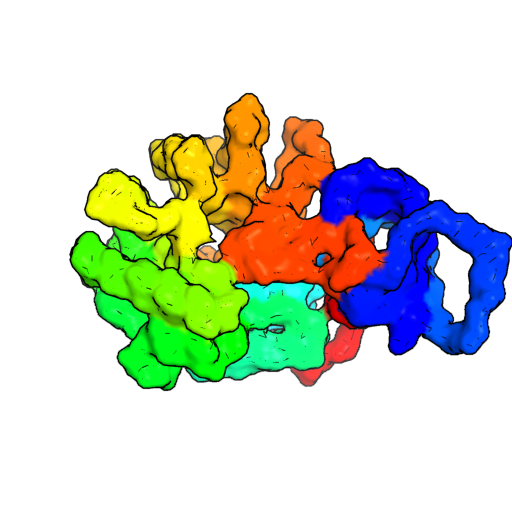N X CA 1
ATOM 2417 C C . ASN A 1 334 ? 20.591 29.791 20.565 1.00 35.37 334 ASN X C 1
ATOM 2418 O O . ASN A 1 334 ? 20.733 28.564 20.533 1.00 34.05 334 ASN X O 1
ATOM 2423 N N . PRO A 1 335 ? 19.857 30.404 19.604 1.00 34.65 335 PRO X N 1
ATOM 2424 C CA . PRO A 1 335 ? 19.289 29.655 18.480 1.00 35.47 335 PRO X CA 1
ATOM 2425 C C . PRO A 1 335 ? 20.372 28.978 17.637 1.00 32.54 335 PRO X C 1
ATOM 2426 O O . PRO A 1 335 ? 20.221 27.820 17.333 1.00 29.49 335 PRO X O 1
ATOM 2430 N N . ALA A 1 336 ? 21.487 29.665 17.384 1.00 32.08 336 ALA X N 1
ATOM 2431 C CA . ALA A 1 336 ? 22.629 29.067 16.659 1.00 31.74 336 ALA X CA 1
ATOM 2432 C C . ALA A 1 336 ? 23.101 27.794 17.369 1.00 33.82 336 ALA X C 1
ATOM 2433 O O . ALA A 1 336 ? 23.380 26.788 16.666 1.00 34.87 336 ALA X O 1
ATOM 2435 N N . ARG A 1 337 ? 23.182 27.790 18.702 1.00 34.18 337 ARG X N 1
ATOM 2436 C CA . ARG A 1 337 ? 23.720 26.594 19.418 1.00 33.59 337 ARG X CA 1
ATOM 2437 C C . ARG A 1 337 ? 22.686 25.484 19.271 1.00 33.12 337 ARG X C 1
ATOM 2438 O O . ARG A 1 337 ? 23.085 24.388 18.923 1.00 36.31 337 ARG X O 1
ATOM 2446 N N . VAL A 1 338 ? 21.402 25.795 19.448 1.00 34.39 338 VAL X N 1
ATOM 2447 C CA . VAL A 1 338 ? 20.316 24.775 19.399 1.00 33.38 338 VAL X CA 1
ATOM 2448 C C . VAL A 1 338 ? 20.350 24.060 18.038 1.00 34.47 338 VAL X C 1
ATOM 2449 O O . VAL A 1 338 ? 20.340 22.844 18.047 1.00 34.24 338 VAL X O 1
ATOM 2453 N N . PHE A 1 339 ? 20.478 24.790 16.922 1.00 35.50 339 PHE X N 1
ATOM 2454 C CA . PHE A 1 339 ? 20.338 24.273 15.533 1.00 31.82 339 PHE X CA 1
ATOM 2455 C C . PHE A 1 339 ? 21.692 23.931 14.918 1.00 31.21 339 PHE X C 1
ATOM 2456 O O . PHE A 1 339 ? 21.661 23.461 13.778 1.00 36.99 339 PHE X O 1
ATOM 2464 N N . LYS A 1 340 ? 22.797 24.110 15.643 1.00 33.04 340 LYS X N 1
ATOM 2465 C CA . LYS A 1 340 ? 24.196 23.891 15.176 1.00 36.46 340 LYS X CA 1
ATOM 2466 C C . LYS A 1 340 ? 24.452 24.683 13.890 1.00 37.37 340 LYS X C 1
ATOM 2467 O O . LYS A 1 340 ? 24.878 24.070 12.891 1.00 40.09 340 LYS X O 1
ATOM 2473 N N . LEU A 1 341 ? 24.183 25.992 13.902 1.00 32.66 341 LEU X N 1
ATOM 2474 C CA . LEU A 1 341 ? 24.409 26.860 12.727 1.00 33.63 341 LEU X CA 1
ATOM 2475 C C . LEU A 1 341 ? 25.692 27.673 12.920 1.00 38.17 341 LEU X C 1
ATOM 2476 O O . LEU A 1 341 ? 25.953 28.132 14.031 1.00 42.95 341 LEU X O 1
ATOM 2481 N N . ASN A 1 342 ? 26.401 27.941 11.827 1.00 43.86 342 ASN X N 1
ATOM 2482 C CA . ASN A 1 342 ? 27.529 28.888 11.801 1.00 45.39 342 ASN X CA 1
ATOM 2483 C C . ASN A 1 342 ? 26.952 30.288 11.608 1.00 40.09 342 ASN X C 1
ATOM 2484 O O . ASN A 1 342 ? 27.368 30.989 10.692 1.00 47.78 342 ASN X O 1
ATOM 2489 N N . LYS A 1 343 ? 26.125 30.711 12.561 1.00 37.39 343 LYS X N 1
ATOM 2490 C CA . LYS A 1 343 ? 25.468 32.039 12.552 1.00 38.47 343 LYS X CA 1
ATOM 2491 C C . LYS A 1 343 ? 25.504 32.624 13.970 1.00 36.87 343 LYS X C 1
ATOM 2492 O O . LYS A 1 343 ? 25.995 31.937 14.883 1.00 43.18 343 LYS X O 1
ATOM 2498 N N . GLY A 1 344 ? 25.003 33.843 14.149 1.00 34.95 344 GLY X N 1
ATOM 2499 C CA . GLY A 1 344 ? 24.853 34.462 15.483 1.00 42.55 344 GLY X CA 1
ATOM 2500 C C . GLY A 1 344 ? 26.143 35.091 16.021 1.00 40.02 344 GLY X C 1
ATOM 2501 O O . GLY A 1 344 ? 26.085 35.721 17.103 1.00 41.85 344 GLY X O 1
ATOM 2502 N N . LYS A 1 345 ? 27.250 34.959 15.290 1.00 37.74 345 LYS X N 1
ATOM 2503 C CA . LYS A 1 345 ? 28.588 35.444 15.693 1.00 43.23 345 LYS X CA 1
ATOM 2504 C C . LYS A 1 345 ? 29.203 36.276 14.566 1.00 40.32 345 LYS X C 1
ATOM 2505 O O . LYS A 1 345 ? 29.342 35.755 13.454 1.00 45.86 345 LYS X O 1
ATOM 2511 N N . ILE A 1 346 ? 29.600 37.515 14.855 1.00 41.77 346 ILE X N 1
ATOM 2512 C CA . ILE A 1 346 ? 30.509 38.281 13.958 1.00 41.23 346 ILE X CA 1
ATOM 2513 C C . ILE A 1 346 ? 31.936 37.896 14.313 1.00 43.19 346 ILE X C 1
ATOM 2514 O O . ILE A 1 346 ? 32.392 38.289 15.397 1.00 50.47 346 ILE X O 1
ATOM 2519 N N . ALA A 1 347 ? 32.590 37.144 13.430 1.00 42.72 347 ALA X N 1
ATOM 2520 C CA . ALA A 1 347 ? 33.914 36.530 13.651 1.00 45.11 347 ALA X CA 1
ATOM 2521 C C . ALA A 1 347 ? 34.388 35.855 12.362 1.00 53.28 347 ALA X C 1
ATOM 2522 O O . ALA A 1 347 ? 33.556 35.554 11.508 1.00 56.59 347 ALA X O 1
ATOM 2524 N N . LYS A 1 348 ? 35.701 35.672 12.227 1.00 57.02 348 LYS X N 1
ATOM 2525 C CA . LYS A 1 348 ? 36.365 35.143 11.015 1.00 54.66 348 LYS X CA 1
ATOM 2526 C C . LYS A 1 348 ? 35.740 33.779 10.716 1.00 54.23 348 LYS X C 1
ATOM 2527 O O . LYS A 1 348 ? 35.633 32.978 11.675 1.00 52.83 348 LYS X O 1
ATOM 2533 N N . GLY A 1 349 ? 35.277 33.559 9.475 1.00 50.64 349 GLY X N 1
ATOM 2534 C CA . GLY A 1 349 ? 34.809 32.239 8.987 1.00 51.91 349 GLY X CA 1
ATOM 2535 C C . GLY A 1 349 ? 33.317 31.983 9.212 1.00 49.36 349 GLY X C 1
ATOM 2536 O O . GLY A 1 349 ? 32.771 31.110 8.545 1.00 41.45 349 GLY X O 1
ATOM 2537 N N . GLN A 1 350 ? 32.699 32.710 10.145 1.00 43.69 350 GLN X N 1
ATOM 2538 C CA . GLN A 1 350 ? 31.245 32.821 10.342 1.00 42.84 350 GLN X CA 1
ATOM 2539 C C . GLN A 1 350 ? 30.614 33.462 9.095 1.00 44.67 350 GLN X C 1
ATOM 2540 O O . GLN A 1 350 ? 31.312 34.141 8.328 1.00 45.82 350 GLN X O 1
ATOM 2546 N N . ASP A 1 351 ? 29.324 33.224 8.886 1.00 49.12 351 ASP X N 1
ATOM 2547 C CA . ASP A 1 351 ? 28.588 33.674 7.680 1.00 53.05 351 ASP X CA 1
ATOM 2548 C C . ASP A 1 351 ? 28.273 35.158 7.888 1.00 48.51 351 ASP X C 1
ATOM 2549 O O . ASP A 1 351 ? 27.975 35.548 9.049 1.00 42.61 351 ASP X O 1
ATOM 2554 N N . ALA A 1 352 ? 28.340 35.941 6.808 1.00 39.93 352 ALA X N 1
ATOM 2555 C CA . ALA A 1 352 ? 28.234 37.411 6.834 1.00 39.56 352 ALA X CA 1
ATOM 2556 C C . ALA A 1 352 ? 26.761 37.808 6.908 1.00 40.07 352 ALA X C 1
ATOM 2557 O O . ALA A 1 352 ? 26.260 38.422 5.939 1.00 37.01 352 ALA X O 1
ATOM 2559 N N . ASP A 1 353 ? 26.119 37.504 8.039 1.00 38.01 353 ASP X N 1
ATOM 2560 C CA . ASP A 1 353 ? 24.731 37.931 8.331 1.00 37.62 353 ASP X CA 1
ATOM 2561 C C . ASP A 1 353 ? 24.781 38.941 9.473 1.00 37.52 353 ASP X C 1
ATOM 2562 O O . ASP A 1 353 ? 25.189 38.526 10.596 1.00 36.67 353 ASP X O 1
ATOM 2567 N N . PHE A 1 354 ? 24.360 40.185 9.208 1.00 36.17 354 PHE X N 1
ATOM 2568 C CA . PHE A 1 354 ? 24.495 41.360 10.114 1.00 35.23 354 PHE X CA 1
ATOM 2569 C C . PHE A 1 354 ? 23.279 42.276 10.023 1.00 34.90 354 PHE X C 1
ATOM 2570 O O . PHE A 1 354 ? 22.633 42.307 8.977 1.00 37.89 354 PHE X O 1
ATOM 2578 N N . ILE A 1 355 ? 22.973 43.000 11.096 1.00 35.36 355 ILE X N 1
ATOM 2579 C CA . ILE A 1 355 ? 22.068 44.179 11.019 1.00 38.60 355 ILE X CA 1
ATOM 2580 C C . ILE A 1 355 ? 22.845 45.408 11.504 1.00 40.95 355 ILE X C 1
ATOM 2581 O O . ILE A 1 355 ? 23.773 45.303 12.329 1.00 39.52 355 ILE X O 1
ATOM 2586 N N . LEU A 1 356 ? 22.493 46.545 10.952 1.00 40.67 356 LEU X N 1
ATOM 2587 C CA . LEU A 1 356 ? 23.048 47.846 11.355 1.00 38.53 356 LEU X CA 1
ATOM 2588 C C . LEU A 1 356 ? 21.910 48.619 11.994 1.00 37.04 356 LEU X C 1
ATOM 2589 O O . LEU A 1 356 ? 20.865 48.786 11.368 1.00 40.24 356 LEU X O 1
ATOM 2594 N N . VAL A 1 357 ? 22.098 48.994 13.243 1.00 39.61 357 VAL X N 1
ATOM 2595 C CA . VAL A 1 357 ? 21.077 49.704 14.050 1.00 39.39 357 VAL X CA 1
ATOM 2596 C C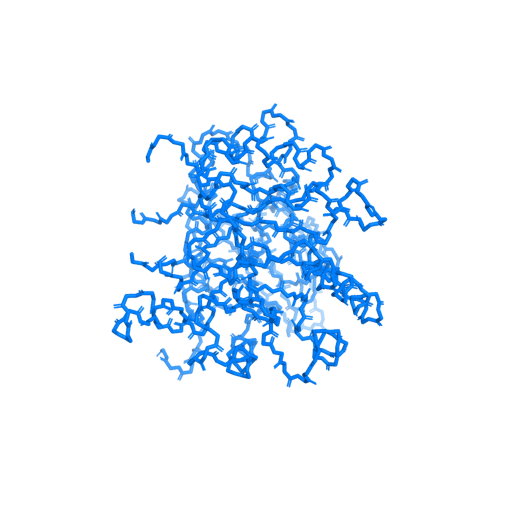 . VAL A 1 357 ? 21.575 51.125 14.315 1.00 41.69 357 VAL X C 1
ATOM 2597 O O . VAL A 1 357 ? 22.785 51.354 14.412 1.00 43.23 357 VAL X O 1
ATOM 2601 N N . ASP A 1 358 ? 20.675 52.086 14.335 1.00 52.12 358 ASP X N 1
ATOM 2602 C CA . ASP A 1 358 ? 20.999 53.480 14.719 1.00 50.31 358 ASP X CA 1
ATOM 2603 C C . ASP A 1 358 ? 21.251 53.515 16.240 1.00 50.00 358 ASP X C 1
ATOM 2604 O O . ASP A 1 358 ? 20.395 53.014 16.989 1.00 51.86 358 ASP X O 1
ATOM 2609 N N . GLU A 1 359 ? 22.388 54.047 16.700 1.00 49.31 359 GLU X N 1
ATOM 2610 C CA . GLU A 1 359 ? 22.776 53.974 18.137 1.00 55.80 359 GLU X CA 1
ATOM 2611 C C . GLU A 1 359 ? 21.838 54.840 18.990 1.00 52.72 359 GLU X C 1
ATOM 2612 O O . GLU A 1 359 ? 21.678 54.514 20.163 1.00 52.51 359 GLU X O 1
ATOM 2618 N N . GLN A 1 360 ? 21.195 55.863 18.423 1.00 55.12 360 GLN X N 1
ATOM 2619 C CA . GLN A 1 360 ? 20.235 56.726 19.165 1.00 63.54 360 GLN X CA 1
ATOM 2620 C C . GLN A 1 360 ? 18.865 56.037 19.190 1.00 63.63 360 GLN X C 1
ATOM 2621 O O . GLN A 1 360 ? 18.476 55.565 20.278 1.00 63.49 360 GLN X O 1
ATOM 2627 N N . SER A 1 361 ? 18.188 55.965 18.031 1.00 60.10 361 SER X N 1
ATOM 2628 C CA . SER A 1 361 ? 16.786 55.490 17.873 1.00 52.08 361 SER X CA 1
ATOM 2629 C C . SER A 1 361 ? 16.683 53.955 17.973 1.00 50.16 361 SER X C 1
ATOM 2630 O O . SER A 1 361 ? 15.601 53.450 18.361 1.00 49.37 361 SER X O 1
ATOM 2633 N N . PHE A 1 362 ? 17.750 53.222 17.660 1.00 46.45 362 PHE X N 1
ATOM 2634 C CA . PHE A 1 362 ? 17.774 51.735 17.691 1.00 52.57 362 PHE X CA 1
ATOM 2635 C C . PHE A 1 362 ? 16.869 51.163 16.580 1.00 51.96 362 PHE X C 1
ATOM 2636 O O . PHE A 1 362 ? 16.386 50.052 16.683 1.00 56.51 362 PHE X O 1
ATOM 2644 N N . GLU A 1 363 ? 16.676 51.913 15.511 1.00 50.94 363 GLU X N 1
ATOM 2645 C CA . GLU A 1 363 ? 15.887 51.501 14.337 1.00 50.47 363 GLU X CA 1
ATOM 2646 C C . GLU A 1 363 ? 16.813 50.704 13.418 1.00 45.44 363 GLU X C 1
ATOM 2647 O O . GLU A 1 363 ? 17.997 51.094 13.285 1.00 39.57 363 GLU X O 1
ATOM 2653 N N . ILE A 1 364 ? 16.321 49.596 12.847 1.00 41.00 364 ILE X N 1
ATOM 2654 C CA . ILE A 1 364 ? 17.129 48.795 11.883 1.00 42.76 364 ILE X CA 1
ATOM 2655 C C . ILE A 1 364 ? 17.282 49.632 10.604 1.00 40.58 364 ILE X C 1
ATOM 2656 O O . ILE A 1 364 ? 16.264 50.054 10.043 1.00 41.42 364 ILE X O 1
ATOM 2661 N N . VAL A 1 365 ? 18.503 49.896 10.152 1.00 36.75 365 VAL X N 1
ATOM 2662 C CA . VAL A 1 365 ? 18.686 50.745 8.941 1.00 40.64 365 VAL X CA 1
ATOM 2663 C C . VAL A 1 365 ? 19.385 49.934 7.860 1.00 38.41 365 VAL X C 1
ATOM 2664 O O . VAL A 1 365 ? 19.279 50.316 6.699 1.00 44.36 365 VAL X O 1
ATOM 2668 N N . SER A 1 366 ? 20.145 48.906 8.200 1.00 35.79 366 SER X N 1
ATOM 2669 C CA . SER A 1 366 ? 20.704 48.053 7.131 1.00 37.65 366 SER X CA 1
ATOM 2670 C C . SER A 1 366 ? 20.717 46.588 7.560 1.00 36.70 366 SER X C 1
ATOM 2671 O O . SER A 1 366 ? 20.782 46.301 8.776 1.00 39.94 366 SER X O 1
ATOM 2674 N N . VAL A 1 367 ? 20.545 45.703 6.582 1.00 35.37 367 VAL X N 1
ATOM 2675 C CA . VAL A 1 367 ? 20.408 44.242 6.810 1.00 34.74 367 VAL X CA 1
ATOM 2676 C C . VAL A 1 367 ? 21.224 43.524 5.755 1.00 32.29 367 VAL X C 1
ATOM 2677 O O . VAL A 1 367 ? 21.013 43.798 4.585 1.00 32.38 367 VAL X O 1
ATOM 2681 N N . ILE A 1 368 ? 22.129 42.667 6.206 1.00 31.17 368 ILE X N 1
ATOM 2682 C CA . ILE A 1 368 ? 23.091 41.947 5.336 1.00 34.48 368 ILE X CA 1
ATOM 2683 C C . ILE A 1 368 ? 22.940 40.445 5.604 1.00 37.61 368 ILE X C 1
ATOM 2684 O O . ILE A 1 368 ? 22.843 40.055 6.784 1.00 37.01 368 ILE X O 1
ATOM 2689 N N . SER A 1 369 ? 22.823 39.655 4.529 1.00 39.57 369 SER X N 1
ATOM 2690 C CA . SER A 1 369 ? 22.675 38.179 4.570 1.00 39.39 369 SER X CA 1
ATOM 2691 C C . SER A 1 369 ? 23.579 37.591 3.500 1.00 38.40 369 SER X C 1
ATOM 2692 O O . SER A 1 369 ? 23.477 38.032 2.359 1.00 37.57 369 SER X O 1
ATOM 2695 N N . LYS A 1 370 ? 24.470 36.690 3.893 1.00 37.87 370 LYS X N 1
ATOM 2696 C CA . LYS A 1 370 ? 25.437 36.074 2.971 1.00 43.36 370 LYS X CA 1
ATOM 2697 C C . LYS A 1 370 ? 26.196 37.205 2.280 1.00 44.21 370 LYS X C 1
ATOM 2698 O O . LYS A 1 370 ? 26.650 37.020 1.129 1.00 45.67 370 LYS X O 1
ATOM 2704 N N . GLY A 1 371 ? 26.328 38.340 2.960 1.00 47.18 371 GLY X N 1
ATOM 2705 C CA . GLY A 1 371 ? 27.195 39.452 2.520 1.00 46.69 371 GLY X CA 1
ATOM 2706 C C . GLY A 1 371 ? 26.552 40.294 1.444 1.00 44.12 371 GLY X C 1
ATOM 2707 O O . GLY A 1 371 ? 27.259 41.097 0.865 1.00 43.66 371 GLY X O 1
ATOM 2708 N N . GLU A 1 372 ? 25.257 40.116 1.202 1.00 47.59 372 GLU X N 1
ATOM 2709 C CA . GLU A 1 372 ? 24.463 40.929 0.248 1.00 49.78 372 GLU X CA 1
ATOM 2710 C C . GLU A 1 372 ? 23.607 41.877 1.092 1.00 44.09 372 GLU X C 1
ATOM 2711 O O . GLU A 1 372 ? 23.100 41.458 2.155 1.00 42.49 372 GLU X O 1
ATOM 2717 N N . PHE A 1 373 ? 23.475 43.126 0.664 1.00 44.94 373 PHE X N 1
ATOM 2718 C CA . PHE A 1 373 ? 22.566 44.104 1.308 1.00 46.37 373 PHE X CA 1
ATOM 2719 C C . PHE A 1 373 ? 21.150 43.766 0.872 1.00 42.76 373 PHE X C 1
ATOM 2720 O O . PHE A 1 373 ? 20.845 43.921 -0.305 1.00 54.58 373 PHE X O 1
ATOM 2728 N N . LEU A 1 374 ? 20.340 43.272 1.788 1.00 39.52 374 LEU X N 1
ATOM 2729 C CA . LEU A 1 374 ? 18.874 43.146 1.600 1.00 42.50 374 LEU X CA 1
ATOM 2730 C C . LEU A 1 374 ? 18.263 44.524 1.819 1.00 42.59 374 LEU X C 1
ATOM 2731 O O . LEU A 1 374 ? 17.242 44.820 1.191 1.00 46.54 374 LEU X O 1
ATOM 2736 N N . MET A 1 375 ? 18.859 45.308 2.718 1.00 42.65 375 MET X N 1
ATOM 2737 C CA . MET A 1 375 ? 18.432 46.698 3.022 1.00 44.52 375 MET X CA 1
ATOM 2738 C C . MET A 1 375 ? 19.667 47.561 3.324 1.00 48.88 375 MET X C 1
ATOM 2739 O O . MET A 1 375 ? 20.568 47.113 4.083 1.00 48.68 375 MET X O 1
ATOM 2744 N N . LYS A 1 376 ? 19.735 48.720 2.667 1.00 52.89 376 LYS X N 1
ATOM 2745 C CA . LYS A 1 376 ? 20.816 49.728 2.780 1.00 48.45 376 LYS X CA 1
ATOM 2746 C C . LYS A 1 376 ? 20.151 51.075 3.045 1.00 52.83 376 LYS X C 1
ATOM 2747 O O . LYS A 1 376 ? 19.409 51.574 2.147 1.00 49.48 376 LYS X O 1
ATOM 2753 N N . ASP A 1 377 ? 20.321 51.575 4.271 1.00 53.72 377 ASP X N 1
ATOM 2754 C CA . ASP A 1 377 ? 19.892 52.934 4.684 1.00 56.25 377 ASP X CA 1
ATOM 2755 C C . ASP A 1 377 ? 18.403 53.085 4.384 1.00 55.90 377 ASP X C 1
ATOM 2756 O O . ASP A 1 377 ? 18.048 54.020 3.644 1.00 61.19 377 ASP X O 1
ATOM 2761 N N . GLY A 1 378 ? 17.587 52.162 4.899 1.00 55.54 378 GLY X N 1
ATOM 2762 C CA . GLY A 1 378 ? 16.117 52.114 4.727 1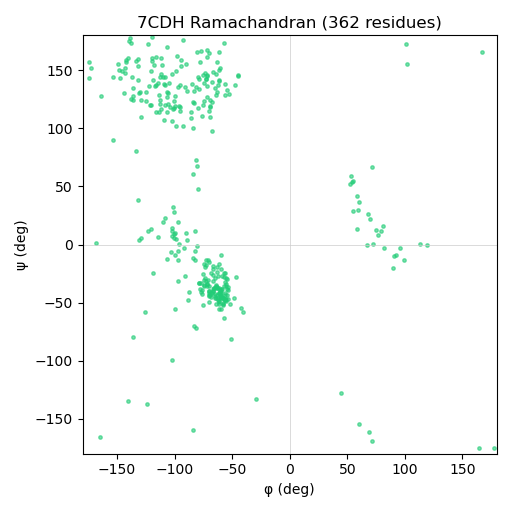.00 54.76 378 GLY X CA 1
ATOM 2763 C C . GLY A 1 378 ? 15.650 51.703 3.331 1.00 49.91 378 GLY X C 1
ATOM 2764 O O . GLY A 1 378 ? 14.447 51.657 3.142 1.00 59.22 378 GLY X O 1
ATOM 2765 N N . VAL A 1 379 ? 16.549 51.420 2.386 1.00 51.95 379 VAL X N 1
ATOM 2766 C CA . VAL A 1 379 ? 16.209 51.107 0.967 1.00 49.63 379 VAL X CA 1
ATOM 2767 C C . VAL A 1 379 ? 16.303 49.595 0.742 1.00 48.34 379 VAL X C 1
ATOM 2768 O O . VAL A 1 379 ? 17.435 49.018 0.578 1.00 46.18 379 VAL X O 1
ATOM 2772 N N . MET A 1 380 ? 15.127 48.992 0.639 1.00 53.01 380 MET X N 1
ATOM 2773 C CA . MET A 1 380 ? 14.921 47.555 0.351 1.00 47.25 380 MET X CA 1
ATOM 2774 C C . MET A 1 380 ? 15.487 47.216 -1.028 1.00 43.40 380 MET X C 1
ATOM 2775 O O . MET A 1 380 ? 15.242 47.984 -1.984 1.00 44.32 380 MET X O 1
ATOM 2780 N N . LYS A 1 381 ? 16.180 46.082 -1.139 1.00 44.82 381 LYS X N 1
ATOM 2781 C CA . LYS A 1 381 ? 16.579 45.473 -2.440 1.00 44.32 381 LYS X CA 1
ATOM 2782 C C . LYS A 1 381 ? 15.347 45.213 -3.315 1.00 46.83 381 LYS X C 1
ATOM 2783 O O . LYS A 1 381 ? 14.202 45.333 -2.824 1.00 48.00 381 LYS X O 1
ATOM 2789 N N . ASN A 1 382 ? 15.587 44.801 -4.561 1.00 54.92 382 ASN X N 1
ATOM 2790 C CA . ASN A 1 382 ? 14.531 44.466 -5.554 1.00 62.93 382 ASN X CA 1
ATOM 2791 C C . ASN A 1 382 ? 13.978 43.058 -5.284 1.00 55.78 382 ASN X C 1
ATOM 2792 O O . ASN A 1 382 ? 14.734 42.092 -5.431 1.00 49.30 382 ASN X O 1
ATOM 2797 N N . LEU A 1 383 ? 12.686 42.960 -4.964 1.00 55.76 383 LEU X N 1
ATOM 2798 C CA . LEU A 1 383 ? 11.942 41.687 -4.736 1.00 55.35 383 LEU X CA 1
ATOM 2799 C C . LEU A 1 383 ? 10.881 41.407 -5.831 1.00 58.18 383 LEU X C 1
ATOM 2800 O O . LEU A 1 383 ? 10.367 42.348 -6.479 1.00 58.56 383 LEU X O 1
ATOM 2805 N N . ASN A 1 384 ? 10.467 40.143 -5.934 1.00 69.65 384 ASN X N 1
ATOM 2806 C CA . ASN A 1 384 ? 9.759 39.563 -7.104 1.00 68.35 384 ASN X CA 1
ATOM 2807 C C . ASN A 1 384 ? 8.266 39.918 -7.140 1.00 70.02 384 ASN X C 1
ATOM 2808 O O . ASN A 1 384 ? 7.740 40.043 -8.278 1.00 77.04 384 ASN X O 1
ATOM 2813 N N . PHE A 1 385 ? 7.574 40.069 -6.007 1.00 65.81 385 PHE X N 1
ATOM 2814 C CA . PHE A 1 385 ? 6.111 40.392 -6.034 1.00 65.60 385 PHE X CA 1
ATOM 2815 C C . PHE A 1 385 ? 5.840 41.558 -5.062 1.00 74.88 385 PHE X C 1
ATOM 2816 O O . PHE A 1 385 ? 4.785 41.544 -4.400 1.00 76.72 385 PHE X O 1
ATOM 2824 N N . GLU A 1 386 ? 6.763 42.542 -5.008 1.00 89.91 386 GLU X N 1
ATOM 2825 C CA . GLU A 1 386 ? 6.767 43.715 -4.076 1.00 86.96 386 GLU X CA 1
ATOM 2826 C C . GLU A 1 386 ? 7.400 44.930 -4.776 1.00 90.29 386 GLU X C 1
ATOM 2827 O O . GLU A 1 386 ? 6.944 45.493 -5.779 1.00 81.77 386 GLU X O 1
#

B-factor: mean 46.78, std 20.32, range [19.95, 162.13]

Nearest PDB structures (foldseek):
  7cdh-assembly1_X  TM=1.003E+00  e=7.585E-82  Fervidobacterium islandicum
  8dqn-assembly1_D  TM=9.544E-01  e=2.540E-44  Leucothrix mucor DSM 2157
  8dqn-assembly1_G  TM=9.542E-01  e=3.047E-44  Leucothrix mucor DSM 2157
  8dqn-assembly1_C  TM=9.629E-01  e=5.256E-44  Leucothrix mucor DSM 2157
  8dqn-assembly1_H  TM=9.522E-01  e=3.883E-44  Leucothrix mucor DSM 2157

Foldseek 3Di:
DKEKEAAAQECLPPGPGGWMWIDFQFTADIGDDPVVPPDPDDYYYHHLHLWYKFFQFAFEAAQQQFAACPVHPVGTFHHDDLVLCFQLRHQEYEHEYELDPDVDDVVSRVVSQVVSVVLFGHYAYAFFYQEPVGHAPPPASLCRLQPPPRHQEHDDHEDLAPSHNNDDLVSVLVRQVSLCVSCVNRVWLHAHEYEFHPHPCQVVSLCVDVVVHPRDSLNYEYECQQVDPVSLVVVVVSLVSPAAYEYEFDAPVDDGHPLNSCVVCVVVVRLLRYAYHQNASYVVGGGSSSRLVRLVSNVVVVDDSSSSLSRGAVNVCVSTVALGSGSDRRRGPWIWIARPPPRRTQWTAGSRDTCGHRNRGDDDDPD

Radius of gyration: 20.16 Å; Cα contacts (8 Å, |Δi|>4): 918; chains: 1; bounding box: 58×51×45 Å

Sequence (367 aa):
MIKIIKNAKVFSPEYIGKKDVIFYHKVIHVGEGVNTSVLPFEHEIYDANGLLLLPGLIDPHVHITGGGGEGGFETRTPELKISDCIRRSGVTTVVGCLGTDGITRSLENLYAKAKSLESEGLNTFIYTGSYRVPPVTFTGSIMRDIVLIDKVIGVGEIAISDHRSSQPTLEEILRIVADIRVGGMISGKAGIVNFHVGSGKRGIEYLFDIIEKTEIPIQHLYPTHMSRSRKLFEQGLEFAKRGGTIDLTALQPKAEFTTIDAICEAYENGLLDNVTISSDGQGSDVGSVSAVWYTIRKVLEKGLPLAEVLKISTTNPARVFKLNKGKIAKGQDADFILVDEQSFEIVSVISKGEFLMKDGVMKNLNFE